Protein AF-A0A2N1QZK6-F1 (afdb_monomer_lite)

Sequence (269 aa):
MKEQYIMARRPWHTICIEQPARSYVSCAGAVFYKILRKRSTMNRSIWDTTLMRRLSALDTIYLRVDRAQAEFRGKAEQNGNSISCPPRCGTCCVHFVPDATPVEAEKLAYFLLTEKPEIIDHFFARREESLAIDAACPFWNQDKPGQNCMIYPGRPLICRLFGFCSVVDKHGEPAFALCRQMPNLDGSELRSFTGKKVLEETFGDTPPPMVDFSRAIAALDPCDSGQRFKITEALPPALAKVSLVLSLASASAGPEAIESDSSGFMAAV

pLDDT: mean 78.81, std 24.57, range [22.27, 98.38]

Secondary structure (DSSP, 8-state):
-----------------PPPP-----HHHHHHHHHHHHGGGS-GGGTTSHHHHHHHHHHHHHHHHHHHHHHHHHHHHHTT----PPTT--GGGSS---EE-HHHHHHHHHHHHHH-THHHHHHHHHHTGGGSTTPPPTTB-SSSTT--BTTGGG--HHHHHTTS-BEE-TTS-EEEE--TTSPPBTTB---EEESHHHHHHHHSSPPPBHHHHHHHHHTT-SSSTT--EEHHHHHHHHHHHHHHHHHHHHHHSPPP-------------

Structure (mmCIF, N/CA/C/O backbone):
data_AF-A0A2N1QZK6-F1
#
_entry.id   AF-A0A2N1QZK6-F1
#
loop_
_atom_site.group_PDB
_atom_site.id
_atom_site.type_symbol
_atom_site.label_atom_id
_atom_site.label_alt_id
_atom_site.label_comp_id
_atom_site.label_asym_id
_atom_site.label_entity_id
_atom_site.label_seq_id
_atom_site.pdbx_PDB_ins_code
_atom_site.Cartn_x
_atom_site.Cartn_y
_atom_site.Cartn_z
_atom_site.occupancy
_atom_site.B_iso_or_equiv
_atom_site.auth_seq_id
_atom_site.auth_comp_id
_atom_site.auth_asym_id
_atom_site.auth_atom_id
_atom_site.pdbx_PDB_model_num
ATOM 1 N N . MET A 1 1 ? -64.997 33.595 -22.494 1.00 30.41 1 MET A N 1
ATOM 2 C CA . MET A 1 1 ? -65.137 33.810 -23.950 1.00 30.41 1 MET A CA 1
ATOM 3 C C . MET A 1 1 ? -63.735 33.857 -24.550 1.00 30.41 1 MET A C 1
ATOM 5 O O . MET A 1 1 ? -63.012 34.763 -24.171 1.00 30.41 1 MET A O 1
ATOM 9 N N . LYS A 1 2 ? -63.409 32.886 -25.426 1.00 27.28 2 LYS A N 1
ATOM 10 C CA . LYS A 1 2 ? -62.281 32.801 -26.393 1.00 27.28 2 LYS A CA 1
ATOM 11 C C . LYS A 1 2 ? -60.851 32.833 -25.800 1.00 27.28 2 LYS A C 1
ATOM 13 O O . LYS A 1 2 ? -60.445 33.842 -25.252 1.00 27.28 2 LYS A O 1
ATOM 18 N N . GLU A 1 3 ? -60.105 31.728 -25.687 1.00 28.05 3 G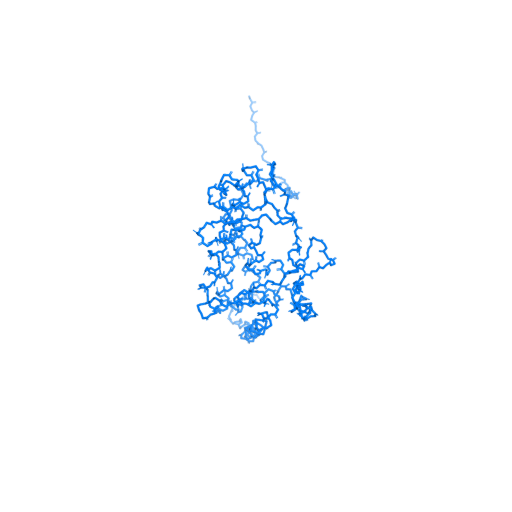LU A N 1
ATOM 19 C CA . GLU A 1 3 ? -59.517 30.862 -26.738 1.00 28.05 3 GLU A CA 1
ATOM 20 C C . GLU A 1 3 ? -58.432 31.595 -27.553 1.00 28.05 3 GLU A C 1
ATOM 22 O O . GLU A 1 3 ? -58.761 32.517 -28.290 1.00 28.05 3 GLU A O 1
ATOM 27 N N . GLN A 1 4 ? -57.155 31.196 -27.425 1.00 28.72 4 GLN A N 1
ATOM 28 C CA . GLN A 1 4 ? -56.374 30.603 -28.527 1.00 28.72 4 GLN A CA 1
ATOM 29 C C . GLN A 1 4 ? -54.886 30.383 -28.194 1.00 28.72 4 GLN A C 1
ATOM 31 O O . GLN A 1 4 ? -54.184 31.226 -27.641 1.00 28.72 4 GLN A O 1
ATOM 36 N N . TYR A 1 5 ? -54.450 29.191 -28.590 1.00 26.23 5 TYR A N 1
ATOM 37 C CA . TYR A 1 5 ? -53.103 28.636 -28.651 1.00 26.23 5 TYR A CA 1
ATOM 38 C C . TYR A 1 5 ? -52.369 29.185 -29.886 1.00 26.23 5 TYR A C 1
ATOM 40 O O . TYR A 1 5 ? -52.936 29.119 -30.974 1.00 26.23 5 TYR A O 1
ATOM 48 N N . ILE A 1 6 ? -51.105 29.613 -29.772 1.00 27.12 6 ILE A N 1
ATOM 49 C CA . ILE A 1 6 ? -50.181 29.705 -30.920 1.00 27.12 6 ILE A CA 1
ATOM 50 C C . ILE A 1 6 ? -48.784 29.250 -30.482 1.00 27.12 6 ILE A C 1
ATOM 52 O O . ILE A 1 6 ? -48.143 29.864 -29.632 1.00 27.12 6 ILE A O 1
ATOM 56 N N . MET A 1 7 ? -48.317 28.157 -31.093 1.00 27.16 7 MET A N 1
ATOM 57 C CA . MET A 1 7 ? -46.928 27.706 -31.066 1.00 27.16 7 MET A CA 1
ATOM 58 C C . MET A 1 7 ? -46.058 28.590 -31.966 1.00 27.16 7 MET A C 1
ATOM 60 O O . MET A 1 7 ? -46.398 28.809 -33.126 1.00 27.16 7 MET A O 1
ATOM 64 N N . ALA A 1 8 ? -44.885 29.003 -31.483 1.00 26.75 8 ALA A N 1
ATOM 65 C CA . ALA A 1 8 ? -43.832 29.557 -32.330 1.00 26.75 8 ALA A CA 1
ATOM 66 C C . ALA A 1 8 ? -42.445 29.102 -31.850 1.00 26.75 8 ALA A C 1
ATOM 68 O O . ALA A 1 8 ? -42.005 29.411 -30.746 1.00 26.75 8 ALA A O 1
ATOM 69 N N . ARG A 1 9 ? -41.769 28.349 -32.724 1.00 28.80 9 ARG A N 1
ATOM 70 C CA . ARG A 1 9 ? -40.368 27.915 -32.635 1.00 28.80 9 ARG A CA 1
ATOM 71 C C . ARG A 1 9 ? -39.424 29.119 -32.598 1.00 28.80 9 ARG A C 1
ATOM 73 O O . ARG A 1 9 ? -39.563 29.986 -33.457 1.00 28.80 9 ARG A O 1
ATOM 80 N N . ARG A 1 10 ? -38.407 29.113 -31.726 1.00 27.75 10 ARG A N 1
ATOM 81 C CA . ARG A 1 10 ? -37.189 29.943 -31.838 1.00 27.75 10 ARG A CA 1
ATOM 82 C C . ARG A 1 10 ? -35.962 29.244 -31.212 1.00 27.75 10 ARG A C 1
ATOM 84 O O . ARG A 1 10 ? -36.145 28.263 -30.497 1.00 27.75 10 ARG A O 1
ATOM 91 N N . PRO A 1 11 ? -34.738 29.648 -31.605 1.00 27.55 11 PRO A N 1
ATOM 92 C CA . PRO A 1 11 ? -33.661 28.735 -31.970 1.00 27.55 11 PRO A CA 1
ATOM 93 C C . PRO A 1 11 ? -32.550 28.603 -30.919 1.00 27.55 11 PRO A C 1
ATOM 95 O O . PRO A 1 11 ? -32.484 29.337 -29.939 1.00 27.55 11 PRO A O 1
ATOM 98 N N . TRP A 1 12 ? -31.677 27.637 -31.195 1.00 27.28 12 TRP A N 1
ATOM 99 C CA . TRP A 1 12 ? -30.464 27.254 -30.486 1.00 27.28 12 TRP A CA 1
ATOM 100 C C . TRP A 1 12 ? -29.575 28.443 -30.099 1.00 27.28 12 TRP A C 1
ATOM 102 O O . TRP A 1 12 ? -28.897 29.018 -30.946 1.00 27.28 12 TRP A O 1
ATOM 112 N N . HIS A 1 13 ? -29.517 28.737 -28.801 1.00 24.58 13 HIS A N 1
ATOM 113 C CA . HIS A 1 13 ? -28.415 29.466 -28.184 1.00 24.58 13 HIS A CA 1
ATOM 114 C C . HIS A 1 13 ? -27.966 28.735 -26.915 1.00 24.58 13 HIS A C 1
ATOM 116 O O . HIS A 1 13 ? -28.731 28.551 -25.973 1.00 24.58 13 HIS A O 1
ATOM 122 N N . THR A 1 14 ? -26.718 28.276 -26.979 1.00 35.16 14 THR A N 1
ATOM 123 C CA . THR A 1 14 ? -25.724 28.113 -25.912 1.00 35.16 14 THR A CA 1
ATOM 124 C C . THR A 1 14 ? -26.270 28.091 -24.480 1.00 35.16 14 THR A C 1
ATOM 126 O O . THR A 1 14 ? -26.366 29.125 -23.826 1.00 35.16 14 THR A O 1
ATOM 129 N N . ILE A 1 15 ? -26.558 26.894 -23.963 1.00 26.70 15 ILE A N 1
ATOM 130 C CA . ILE A 1 15 ? -26.760 26.691 -22.526 1.00 26.70 15 ILE A CA 1
ATOM 131 C C . ILE A 1 15 ? -25.418 26.290 -21.920 1.00 26.70 15 ILE A C 1
ATOM 133 O O . ILE A 1 15 ? -24.898 25.198 -22.156 1.00 26.70 15 ILE A O 1
ATOM 137 N N . CYS A 1 16 ? -24.864 27.232 -21.160 1.00 22.27 16 CYS A N 1
ATOM 138 C CA . CYS A 1 16 ? -23.857 27.008 -20.139 1.00 22.27 16 CYS A CA 1
ATOM 139 C C . CYS A 1 16 ? -24.246 25.786 -19.299 1.00 22.27 16 CYS A C 1
ATOM 141 O O . CYS A 1 16 ? -25.328 25.749 -18.717 1.00 22.27 16 CYS A O 1
ATOM 143 N N . ILE A 1 17 ? -23.364 24.789 -19.231 1.00 28.80 17 ILE A N 1
ATOM 144 C CA . ILE A 1 17 ? -23.522 23.663 -18.312 1.00 28.80 17 ILE A CA 1
ATOM 145 C C . ILE A 1 17 ? -23.205 24.186 -16.907 1.00 28.80 17 ILE A C 1
ATOM 147 O O . ILE A 1 17 ? -22.055 24.186 -16.468 1.00 28.80 17 ILE A O 1
ATOM 151 N N . GLU A 1 18 ? -24.238 24.674 -16.223 1.00 24.12 18 GLU A N 1
ATOM 152 C CA . GLU A 1 18 ? -24.265 24.742 -14.766 1.00 24.12 18 GLU A CA 1
ATOM 153 C C . GLU A 1 18 ? -24.115 23.324 -14.203 1.00 24.12 18 GLU A C 1
ATOM 155 O O . GLU A 1 18 ? -24.750 22.368 -14.653 1.00 24.12 18 GLU A O 1
ATOM 160 N N . GLN A 1 19 ? -23.224 23.186 -13.224 1.00 31.97 19 GLN A N 1
ATOM 161 C CA . GLN A 1 19 ? -22.998 21.934 -12.517 1.00 31.97 19 GLN A CA 1
ATOM 162 C C . GLN A 1 19 ? -24.234 21.547 -11.696 1.00 31.97 19 GLN A C 1
ATOM 164 O O . GLN A 1 19 ? -24.708 22.373 -10.914 1.00 31.97 19 GLN A O 1
ATOM 169 N N . PRO A 1 20 ? -24.721 20.294 -11.762 1.00 28.28 20 PRO A N 1
ATOM 170 C CA . PRO A 1 20 ? -25.717 19.847 -10.814 1.00 28.28 20 PRO A CA 1
ATOM 171 C C . PRO A 1 20 ? -25.056 19.469 -9.488 1.00 28.28 20 PRO A C 1
ATOM 173 O O . PRO A 1 20 ? -24.101 18.690 -9.404 1.00 28.28 20 PRO A O 1
ATOM 176 N N . ALA A 1 21 ? -25.630 20.050 -8.445 1.00 24.62 21 ALA A N 1
ATOM 177 C CA . ALA A 1 21 ? -25.360 19.798 -7.051 1.00 24.62 21 ALA A CA 1
ATOM 178 C C . ALA A 1 21 ? -25.524 18.318 -6.660 1.00 24.62 21 ALA A C 1
ATOM 180 O O . ALA A 1 21 ? -26.447 17.622 -7.080 1.00 24.62 21 ALA A O 1
ATOM 181 N N . ARG A 1 22 ? -24.613 17.890 -5.780 1.00 36.44 22 ARG A N 1
ATOM 182 C CA . ARG A 1 22 ? -24.801 16.982 -4.636 1.00 36.44 22 ARG A CA 1
ATOM 183 C C . ARG A 1 22 ? -26.044 16.076 -4.706 1.00 36.44 22 ARG A C 1
ATOM 185 O O . ARG A 1 22 ? -27.053 16.332 -4.060 1.00 36.44 22 ARG A O 1
ATOM 192 N N . SER A 1 23 ? -25.917 14.946 -5.393 1.00 23.83 23 SER A N 1
ATOM 193 C CA . SER A 1 23 ? -26.731 13.759 -5.119 1.00 23.83 23 SER A CA 1
ATOM 194 C C . SER A 1 23 ? -25.823 12.534 -5.041 1.00 23.83 23 SER A C 1
ATOM 196 O O . SER A 1 23 ? -24.880 12.374 -5.815 1.00 23.83 23 SER A O 1
ATOM 198 N N . TYR A 1 24 ? -26.051 11.735 -4.003 1.00 33.34 24 TYR A N 1
ATOM 199 C CA . TYR A 1 24 ? -25.310 10.531 -3.647 1.00 33.34 24 TYR A CA 1
ATOM 200 C C . TYR A 1 24 ? -25.247 9.557 -4.834 1.00 33.34 24 TYR A C 1
ATOM 202 O O . TYR A 1 24 ? -26.195 8.824 -5.108 1.00 33.34 24 TYR A O 1
ATOM 210 N N . VAL A 1 25 ? -24.110 9.516 -5.532 1.00 33.31 25 VAL A N 1
ATOM 211 C CA . VAL A 1 25 ? -23.824 8.443 -6.486 1.00 33.31 25 VAL A CA 1
ATOM 212 C C . VAL A 1 25 ? -23.435 7.216 -5.670 1.00 33.31 25 VAL A C 1
ATOM 214 O O . VAL A 1 25 ? -22.399 7.208 -5.008 1.00 33.31 25 VAL A O 1
ATOM 217 N N . SER A 1 26 ? -24.290 6.193 -5.703 1.00 32.94 26 SER A N 1
ATOM 218 C CA . SER A 1 26 ? -24.043 4.867 -5.129 1.00 32.94 26 SER A CA 1
ATOM 219 C C . SER A 1 26 ? -22.591 4.421 -5.358 1.00 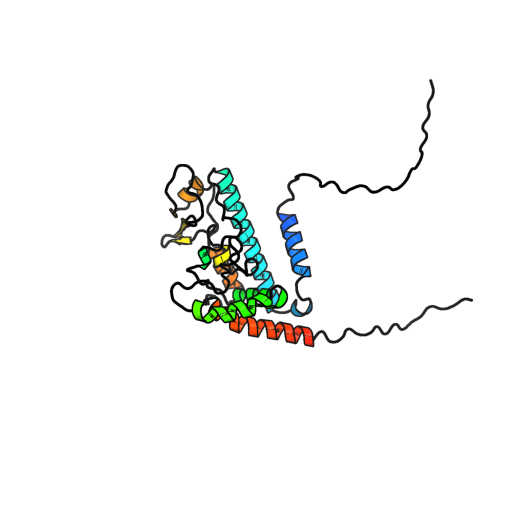32.94 26 SER A C 1
ATOM 221 O O . SER A 1 26 ? -22.115 4.387 -6.498 1.00 32.94 26 SER A O 1
ATOM 223 N N . CYS A 1 27 ? -21.894 4.062 -4.272 1.00 36.25 27 CYS A N 1
ATOM 224 C CA . CYS A 1 27 ? -20.487 3.638 -4.253 1.00 36.25 27 CYS A CA 1
ATOM 225 C C . CYS A 1 27 ? -20.139 2.564 -5.302 1.00 36.25 27 CYS A C 1
ATOM 227 O O . CYS A 1 27 ? -18.985 2.463 -5.715 1.00 36.25 27 CYS A O 1
ATOM 229 N N . ALA A 1 28 ? -21.112 1.780 -5.774 1.00 34.22 28 ALA A N 1
ATOM 230 C CA . ALA A 1 28 ? -20.902 0.782 -6.819 1.00 34.22 28 ALA A CA 1
ATOM 231 C C . ALA A 1 28 ? -20.603 1.402 -8.202 1.00 34.22 28 ALA A C 1
ATOM 233 O O . ALA A 1 28 ? -19.723 0.915 -8.915 1.00 34.22 28 ALA A O 1
ATOM 234 N N . GLY A 1 29 ? -21.270 2.504 -8.567 1.00 26.58 29 GLY A N 1
ATOM 235 C CA . GLY A 1 29 ? -21.140 3.140 -9.886 1.00 26.58 29 GLY A CA 1
ATOM 236 C C . GLY A 1 29 ? -19.800 3.852 -10.089 1.00 26.58 29 GLY A C 1
ATOM 237 O O . GLY A 1 29 ? -19.183 3.736 -11.147 1.00 26.58 29 GLY A O 1
ATOM 238 N N . ALA A 1 30 ? -19.287 4.515 -9.048 1.00 36.72 30 ALA A N 1
ATOM 239 C CA . ALA A 1 30 ? -17.987 5.192 -9.090 1.00 36.72 30 ALA A CA 1
ATOM 240 C C . ALA A 1 30 ? -16.802 4.207 -9.169 1.00 36.72 30 ALA A C 1
ATOM 242 O O . ALA A 1 30 ? -15.784 4.500 -9.802 1.00 36.72 30 ALA A O 1
ATOM 243 N N . VAL A 1 31 ? -16.939 3.022 -8.559 1.00 39.72 31 VAL A N 1
ATOM 244 C CA . VAL A 1 31 ? -15.941 1.941 -8.620 1.00 39.72 31 VAL A CA 1
ATOM 245 C C . VAL A 1 31 ? -15.925 1.305 -10.009 1.00 39.72 31 VAL A C 1
ATOM 247 O O . VAL A 1 31 ? -14.852 1.154 -10.590 1.00 39.72 31 VAL A O 1
ATOM 250 N N . PHE A 1 32 ? -17.095 1.020 -10.587 1.00 28.72 32 PHE A N 1
ATOM 251 C CA . PHE A 1 32 ? -17.199 0.470 -11.941 1.00 28.72 32 PHE A CA 1
ATOM 252 C C . PHE A 1 32 ? -16.650 1.445 -12.997 1.00 28.72 32 PHE A C 1
ATOM 254 O O . PHE A 1 32 ? -15.873 1.048 -13.864 1.00 28.72 32 PHE A O 1
ATOM 261 N N . TYR A 1 33 ? -16.944 2.744 -12.865 1.00 29.92 33 TYR A N 1
ATOM 262 C CA . TYR A 1 33 ? -16.430 3.786 -13.762 1.00 29.92 33 TYR A CA 1
ATOM 263 C C . TYR A 1 33 ? -14.903 3.976 -13.648 1.00 29.92 33 TYR A C 1
ATOM 265 O O . TYR A 1 33 ? -14.224 4.156 -14.658 1.00 29.92 33 TYR A O 1
ATOM 273 N N . LYS A 1 34 ? -14.319 3.862 -12.442 1.00 35.47 34 LYS A N 1
ATOM 274 C CA . LYS A 1 34 ? -12.852 3.859 -12.249 1.00 35.47 34 LYS A CA 1
ATOM 275 C C . LYS A 1 34 ? -12.178 2.610 -12.822 1.00 35.47 34 LYS A C 1
ATOM 277 O O . LYS A 1 34 ? -11.103 2.736 -13.404 1.00 35.47 34 LYS A O 1
ATOM 282 N N . ILE A 1 35 ? -12.792 1.432 -12.683 1.00 44.66 35 ILE A N 1
ATOM 283 C CA . ILE A 1 35 ? -12.292 0.175 -13.269 1.00 44.66 35 ILE A CA 1
ATOM 284 C C . ILE A 1 35 ? -12.317 0.262 -14.801 1.00 44.66 35 ILE A C 1
ATOM 286 O O . ILE A 1 35 ? -11.316 -0.043 -15.444 1.00 44.66 35 ILE A O 1
ATOM 290 N N . LEU A 1 36 ? -13.415 0.745 -15.393 1.00 33.19 36 LEU A N 1
ATOM 291 C CA . LEU A 1 36 ? -13.543 0.922 -16.844 1.00 33.19 36 LEU A CA 1
ATOM 292 C C . LEU A 1 36 ? -12.589 1.989 -17.405 1.00 33.19 36 LEU A C 1
ATOM 294 O O . LEU A 1 36 ? -12.049 1.807 -18.492 1.00 33.19 36 LEU A O 1
ATOM 298 N N . ARG A 1 37 ? -12.310 3.066 -16.660 1.00 31.45 37 ARG A N 1
ATOM 299 C CA . ARG A 1 37 ? -11.345 4.094 -17.083 1.00 31.45 37 ARG A CA 1
ATOM 300 C C . ARG A 1 37 ? -9.885 3.650 -16.915 1.00 31.45 37 ARG A C 1
ATOM 302 O O . ARG A 1 37 ? -9.072 3.955 -17.775 1.00 31.45 37 ARG A O 1
ATOM 309 N N . LYS A 1 38 ? -9.544 2.861 -15.884 1.00 41.53 38 LYS A N 1
ATOM 310 C CA . LYS A 1 38 ? -8.223 2.193 -15.786 1.00 41.53 38 LYS A CA 1
ATOM 311 C C . LYS A 1 38 ? -8.022 1.139 -16.876 1.00 41.53 38 LYS A C 1
ATOM 313 O O . LYS A 1 38 ? -6.906 0.935 -17.337 1.00 41.53 38 LYS A O 1
ATOM 318 N N . ARG A 1 39 ? -9.103 0.498 -17.332 1.00 40.31 39 ARG A N 1
ATOM 319 C CA . ARG A 1 39 ? -9.068 -0.372 -18.511 1.00 40.31 39 ARG A CA 1
ATOM 320 C C . ARG A 1 39 ? -8.696 0.384 -19.797 1.00 40.31 39 ARG A C 1
ATOM 322 O O . ARG A 1 39 ? -8.179 -0.248 -20.704 1.00 40.31 39 ARG A O 1
ATOM 329 N N . SER A 1 40 ? -8.887 1.705 -19.894 1.00 36.19 40 SER A N 1
ATOM 330 C CA . SER A 1 40 ? -8.493 2.461 -21.096 1.00 36.19 40 SER A CA 1
ATOM 331 C C . SER A 1 40 ? -7.012 2.864 -21.131 1.00 36.19 40 SER A C 1
ATOM 333 O O . SER A 1 40 ? -6.529 3.242 -22.191 1.00 36.19 40 SER A O 1
ATOM 335 N N . THR A 1 41 ? -6.286 2.799 -20.008 1.00 48.44 41 THR A N 1
ATOM 336 C CA . THR A 1 41 ? -4.843 3.123 -19.921 1.00 48.44 41 THR A CA 1
ATOM 337 C C . THR A 1 41 ? -3.951 1.882 -19.968 1.00 48.44 41 THR A C 1
ATOM 339 O O . THR A 1 41 ? -2.739 1.966 -19.795 1.00 48.44 41 THR A O 1
ATOM 342 N N . MET A 1 42 ? -4.545 0.708 -20.160 1.00 57.41 42 MET A N 1
ATOM 343 C CA . MET A 1 42 ? -3.860 -0.571 -20.059 1.00 57.41 42 MET A CA 1
ATOM 344 C C . MET A 1 42 ? -3.509 -1.071 -21.452 1.00 57.41 42 MET A C 1
ATOM 346 O O . MET A 1 42 ? -4.400 -1.238 -22.288 1.00 57.41 42 MET A O 1
ATOM 350 N N . ASN A 1 43 ? -2.217 -1.287 -21.706 1.00 64.44 43 ASN A N 1
ATOM 351 C CA . ASN A 1 43 ? -1.723 -1.637 -23.033 1.00 64.44 43 ASN A CA 1
ATOM 352 C C . ASN A 1 43 ? -2.445 -2.890 -23.553 1.00 64.44 43 ASN A C 1
ATOM 354 O O . ASN A 1 43 ? -2.295 -3.966 -22.973 1.00 64.44 43 ASN A O 1
ATOM 358 N N . ARG A 1 44 ? -3.249 -2.732 -24.620 1.00 71.88 44 ARG A N 1
ATOM 359 C CA . ARG A 1 44 ? -4.080 -3.792 -25.221 1.00 71.88 44 ARG A CA 1
ATOM 360 C C . ARG A 1 44 ? -3.290 -5.059 -25.556 1.00 71.88 44 ARG A C 1
ATOM 362 O O . ARG A 1 44 ? -3.850 -6.146 -25.477 1.00 71.88 44 ARG A O 1
ATOM 369 N N . SER A 1 45 ? -1.990 -4.933 -25.805 1.00 77.88 45 SER A N 1
ATOM 370 C CA . SER A 1 45 ? -1.123 -6.046 -26.187 1.00 77.88 45 SER A CA 1
ATOM 371 C C . SER A 1 45 ? -0.825 -7.060 -25.073 1.00 77.88 45 SER A C 1
ATOM 373 O O . SER A 1 45 ? -0.468 -8.191 -25.383 1.00 77.88 45 SER A O 1
ATOM 375 N N . ILE A 1 46 ? -0.986 -6.719 -23.785 1.00 85.25 46 ILE A N 1
ATOM 376 C CA . ILE A 1 46 ? -0.654 -7.641 -22.675 1.00 85.25 46 ILE A CA 1
ATOM 377 C C . ILE A 1 46 ? -1.867 -8.259 -21.970 1.00 85.25 46 ILE A C 1
ATOM 379 O O . ILE A 1 46 ? -1.693 -8.965 -20.974 1.00 85.25 46 ILE A O 1
ATOM 383 N N . TRP A 1 47 ? -3.092 -8.018 -22.442 1.00 82.06 47 TRP A N 1
ATOM 384 C CA . TRP A 1 47 ? -4.315 -8.361 -21.699 1.00 82.06 47 TRP A CA 1
ATOM 385 C C . TRP A 1 47 ? -4.489 -9.844 -21.406 1.00 82.06 47 TRP A C 1
ATOM 387 O O . TRP A 1 47 ? -4.896 -10.203 -20.300 1.00 82.06 47 TRP A O 1
ATOM 397 N N . ASP A 1 48 ? -4.111 -10.694 -22.353 1.00 84.25 48 ASP A N 1
ATOM 398 C CA . ASP A 1 48 ? -4.285 -12.140 -22.228 1.00 84.25 48 ASP A CA 1
ATOM 399 C C . ASP A 1 48 ? -3.122 -12.834 -21.504 1.00 84.25 48 ASP A C 1
ATOM 401 O O . ASP A 1 48 ? -3.132 -14.055 -21.325 1.00 84.25 48 ASP A O 1
ATOM 405 N N . THR A 1 49 ? -2.142 -12.066 -21.020 1.00 90.25 49 THR A N 1
ATOM 406 C CA . THR A 1 49 ? -0.979 -12.600 -20.304 1.00 90.25 49 THR A CA 1
ATOM 407 C C . THR A 1 49 ? -1.300 -12.954 -18.850 1.00 90.25 49 THR A C 1
ATOM 409 O O . THR A 1 49 ? -2.103 -12.308 -18.170 1.00 90.25 49 THR A O 1
ATOM 412 N N . THR A 1 50 ? -0.585 -13.945 -18.311 1.00 91.12 50 THR A N 1
ATOM 413 C CA . THR A 1 50 ? -0.638 -14.284 -16.878 1.00 91.12 50 THR A CA 1
ATOM 414 C C . THR A 1 50 ? -0.220 -13.106 -15.994 1.00 91.12 50 THR A C 1
ATOM 416 O O . THR A 1 50 ? -0.759 -12.936 -14.900 1.00 91.12 50 THR A O 1
ATOM 419 N N . LEU A 1 51 ? 0.699 -12.254 -16.469 1.00 92.00 51 LEU A N 1
ATOM 420 C CA . LEU A 1 51 ? 1.065 -11.011 -15.791 1.00 92.00 51 LEU A CA 1
ATOM 421 C C . LEU A 1 51 ? -0.173 -10.130 -15.599 1.00 92.00 51 LEU A C 1
ATOM 423 O O . LEU A 1 51 ? -0.523 -9.813 -14.465 1.00 92.00 51 LEU A O 1
ATOM 427 N N . MET A 1 52 ? -0.882 -9.797 -16.679 1.00 92.12 52 MET A N 1
ATOM 428 C CA . MET A 1 52 ? -2.024 -8.887 -16.599 1.00 92.12 52 MET A CA 1
ATOM 429 C C . MET A 1 52 ? -3.185 -9.463 -15.777 1.00 92.12 52 MET A C 1
ATOM 431 O O . MET A 1 52 ? -3.847 -8.717 -15.050 1.00 92.12 52 MET A O 1
ATOM 435 N N . ARG A 1 53 ? -3.400 -10.785 -15.789 1.00 92.62 53 ARG A N 1
ATOM 436 C CA . ARG A 1 53 ? -4.370 -11.431 -14.883 1.00 92.62 53 ARG A CA 1
ATOM 437 C C . ARG A 1 53 ? -4.015 -11.199 -13.412 1.00 92.62 53 ARG A C 1
ATOM 439 O O . ARG A 1 53 ? -4.873 -10.749 -12.653 1.00 92.62 53 ARG A O 1
ATOM 446 N N . ARG A 1 54 ? -2.752 -11.425 -13.024 1.00 94.12 54 ARG A N 1
ATOM 447 C CA . ARG A 1 54 ? -2.266 -11.188 -11.650 1.00 94.12 54 ARG A CA 1
ATOM 448 C C . ARG A 1 54 ? -2.357 -9.708 -11.263 1.00 94.12 54 ARG A C 1
ATOM 450 O O . ARG A 1 54 ? -2.880 -9.391 -10.198 1.00 94.12 54 ARG A O 1
ATOM 457 N N . LEU A 1 55 ? -1.949 -8.792 -12.148 1.00 94.75 55 LEU A N 1
ATOM 458 C CA . LEU A 1 55 ? -2.032 -7.345 -11.896 1.00 94.75 55 LEU A CA 1
ATOM 459 C C . LEU A 1 55 ? -3.483 -6.850 -11.750 1.00 94.75 55 LEU A C 1
ATOM 461 O O . LEU A 1 55 ? -3.749 -5.981 -10.918 1.00 94.75 55 LEU A O 1
ATOM 465 N N . SER A 1 56 ? -4.418 -7.402 -12.529 1.00 93.50 56 SER A N 1
ATOM 466 C CA . SER A 1 56 ? -5.853 -7.081 -12.437 1.00 93.50 56 SER A CA 1
ATOM 467 C C . SER A 1 56 ? -6.478 -7.614 -11.146 1.00 93.50 56 SER A C 1
ATOM 469 O O . SER A 1 56 ? -7.289 -6.939 -10.505 1.00 93.50 56 SER A O 1
ATOM 471 N N . ALA A 1 57 ? -6.089 -8.823 -10.737 1.00 95.44 57 ALA A N 1
ATOM 472 C CA . ALA A 1 57 ? -6.519 -9.402 -9.472 1.00 95.44 57 ALA A CA 1
ATOM 473 C C . ALA A 1 57 ? -5.982 -8.590 -8.280 1.00 95.44 57 ALA A C 1
ATOM 475 O O . ALA A 1 57 ? -6.739 -8.271 -7.362 1.00 95.44 57 ALA A O 1
ATOM 476 N N . LEU A 1 58 ? -4.721 -8.148 -8.339 1.00 96.25 58 LEU A N 1
ATOM 477 C CA . LEU A 1 58 ? -4.136 -7.258 -7.336 1.00 96.25 58 LEU A CA 1
ATOM 478 C C . LEU A 1 58 ? -4.864 -5.906 -7.258 1.00 96.25 58 LEU A C 1
ATOM 480 O O . LEU A 1 58 ? -5.171 -5.445 -6.160 1.00 96.25 58 LEU A O 1
ATOM 484 N N . ASP A 1 59 ? -5.213 -5.292 -8.396 1.00 95.56 59 ASP A N 1
ATOM 485 C CA . ASP A 1 59 ? -6.031 -4.068 -8.408 1.00 95.56 59 ASP A CA 1
ATOM 486 C C . ASP A 1 59 ? -7.382 -4.277 -7.709 1.00 95.56 59 ASP A C 1
ATOM 488 O O . ASP A 1 59 ? -7.851 -3.397 -6.988 1.00 95.56 59 ASP A O 1
ATOM 492 N N . THR A 1 60 ? -7.997 -5.449 -7.877 1.00 96.38 60 THR A N 1
ATOM 493 C CA . THR A 1 60 ? -9.260 -5.792 -7.207 1.00 96.38 60 THR A CA 1
ATOM 494 C C . THR A 1 60 ? -9.083 -5.869 -5.689 1.00 96.38 60 THR A C 1
ATOM 496 O O . THR A 1 60 ? -9.923 -5.361 -4.943 1.00 96.38 60 THR A O 1
ATOM 499 N N . ILE A 1 61 ? -7.967 -6.433 -5.215 1.00 97.00 61 ILE A N 1
ATOM 500 C CA . ILE A 1 61 ? -7.623 -6.448 -3.786 1.00 97.00 61 ILE A CA 1
ATOM 501 C C . ILE A 1 61 ? -7.404 -5.022 -3.274 1.00 97.00 61 ILE A C 1
ATOM 503 O O . ILE A 1 61 ? -7.945 -4.667 -2.229 1.00 97.00 61 ILE A O 1
ATOM 507 N N . TYR A 1 62 ? -6.676 -4.178 -4.009 1.00 96.56 62 TYR A N 1
ATOM 508 C CA . TYR A 1 62 ? -6.465 -2.779 -3.626 1.00 96.56 62 TYR A CA 1
ATOM 509 C C . TYR A 1 62 ? -7.770 -1.982 -3.560 1.00 96.56 62 TYR A C 1
ATOM 511 O O . TYR A 1 62 ? -7.969 -1.225 -2.615 1.00 96.56 62 TYR A O 1
ATOM 519 N N . LEU A 1 63 ? -8.705 -2.208 -4.483 1.00 95.75 63 LEU A N 1
ATOM 520 C CA . LEU A 1 63 ? -10.037 -1.604 -4.400 1.00 95.75 63 LEU A CA 1
ATOM 521 C C . LEU A 1 63 ? -10.816 -2.085 -3.167 1.00 95.75 63 LEU A C 1
ATOM 523 O O . LEU A 1 63 ? -11.564 -1.307 -2.573 1.00 95.75 63 LEU A O 1
ATOM 527 N N . ARG A 1 64 ? -10.636 -3.349 -2.758 1.00 96.62 64 ARG A N 1
ATOM 528 C CA . ARG A 1 64 ? -11.213 -3.875 -1.512 1.00 96.62 64 ARG A CA 1
ATOM 529 C C . ARG A 1 64 ? -10.607 -3.197 -0.283 1.00 96.62 64 ARG A C 1
ATOM 531 O O . ARG A 1 64 ? -11.352 -2.886 0.640 1.00 96.62 64 ARG A O 1
ATOM 538 N N . VAL A 1 65 ? -9.295 -2.941 -0.283 1.00 96.62 65 VAL A N 1
ATOM 539 C CA . VAL A 1 65 ? -8.612 -2.174 0.776 1.00 96.62 65 VAL A CA 1
ATOM 540 C C . VAL A 1 65 ? -9.198 -0.770 0.873 1.00 96.62 65 VAL A C 1
ATOM 542 O O . VAL A 1 65 ? -9.650 -0.376 1.945 1.00 96.62 65 VAL A O 1
ATOM 545 N N . ASP A 1 66 ? -9.249 -0.045 -0.246 1.00 94.19 66 ASP A N 1
ATOM 546 C CA . ASP A 1 66 ? -9.748 1.333 -0.284 1.00 94.19 66 ASP A CA 1
ATOM 547 C C . ASP A 1 66 ? -11.192 1.420 0.236 1.00 94.19 66 ASP A C 1
ATOM 549 O O . ASP A 1 66 ? -11.529 2.334 0.993 1.00 94.19 66 ASP A O 1
ATOM 553 N N . ARG A 1 67 ? -12.039 0.445 -0.134 1.00 96.12 67 ARG A N 1
ATOM 554 C CA . ARG A 1 67 ? -13.420 0.340 0.352 1.00 96.12 67 ARG A CA 1
ATOM 555 C C . ARG A 1 67 ? -13.477 0.083 1.856 1.00 96.12 67 ARG A C 1
ATOM 557 O O . ARG A 1 67 ? -14.129 0.846 2.557 1.00 96.12 67 ARG A O 1
ATOM 564 N N . ALA A 1 68 ? -12.778 -0.939 2.344 1.00 96.44 68 ALA A N 1
ATOM 565 C CA . ALA A 1 68 ? -12.808 -1.309 3.758 1.00 96.44 68 ALA A CA 1
ATOM 566 C C . ALA A 1 68 ? -12.286 -0.175 4.657 1.00 96.44 68 ALA A C 1
ATOM 568 O O . ALA A 1 68 ? -12.846 0.105 5.713 1.00 96.44 68 ALA A O 1
ATOM 569 N N . GLN A 1 69 ? -11.248 0.539 4.213 1.00 95.19 69 GLN A N 1
ATOM 570 C CA . GLN A 1 69 ? -10.760 1.718 4.924 1.00 95.19 69 GLN A CA 1
ATOM 571 C C . GLN A 1 69 ? -11.757 2.879 4.889 1.00 95.19 69 GLN A C 1
ATOM 573 O O . GLN A 1 69 ? -11.880 3.599 5.874 1.00 95.19 69 GLN A O 1
ATOM 578 N N . ALA A 1 70 ? -12.448 3.103 3.768 1.00 94.81 70 ALA A N 1
ATOM 579 C CA . ALA A 1 70 ? -13.467 4.146 3.681 1.00 94.81 70 ALA A CA 1
ATOM 580 C C . ALA A 1 70 ? -14.659 3.860 4.603 1.00 94.81 70 ALA A C 1
ATOM 582 O O . ALA A 1 70 ? -15.125 4.773 5.279 1.00 94.81 70 ALA A O 1
ATOM 583 N N . GLU A 1 71 ? -15.104 2.605 4.665 1.00 96.00 71 GLU A N 1
ATOM 584 C CA . GLU A 1 71 ? -16.159 2.155 5.577 1.00 96.00 71 GLU A CA 1
ATOM 585 C C . GLU A 1 71 ? -15.747 2.356 7.039 1.00 96.00 71 GLU A C 1
ATOM 587 O O . GLU A 1 71 ? -16.479 2.998 7.791 1.00 96.00 71 GLU A O 1
ATOM 592 N N . PHE A 1 72 ? -14.546 1.910 7.420 1.00 96.06 72 PHE A N 1
ATOM 593 C CA . PHE A 1 72 ? -14.021 2.100 8.774 1.00 96.06 72 PHE A CA 1
ATOM 594 C C . PHE A 1 72 ? -13.919 3.583 9.160 1.00 96.06 72 PHE A C 1
ATOM 596 O O . PHE A 1 72 ? -14.412 3.978 10.212 1.00 96.06 72 PHE A O 1
ATOM 603 N N . ARG A 1 73 ? -13.346 4.432 8.293 1.00 94.94 73 ARG A N 1
ATOM 604 C CA . ARG A 1 73 ? -13.264 5.881 8.551 1.00 94.94 73 ARG A CA 1
ATOM 605 C C . ARG A 1 73 ? -14.642 6.524 8.693 1.00 94.94 73 ARG A C 1
ATOM 607 O O . ARG A 1 73 ? -14.812 7.379 9.552 1.00 94.94 73 ARG A O 1
ATOM 614 N N . GLY A 1 74 ? -15.608 6.118 7.867 1.00 95.88 74 GLY A N 1
ATOM 615 C CA . GLY A 1 74 ? -16.975 6.632 7.939 1.00 95.88 74 GLY A CA 1
ATOM 616 C C . GLY A 1 74 ? -17.663 6.274 9.256 1.00 95.88 74 GLY A C 1
ATOM 617 O O . GLY A 1 74 ? -18.328 7.123 9.841 1.00 95.88 74 GLY A O 1
ATOM 618 N N . LYS A 1 75 ? -17.463 5.051 9.760 1.00 95.81 75 LYS A N 1
ATOM 619 C CA . LYS A 1 75 ? -17.979 4.637 11.074 1.00 95.81 75 LYS A CA 1
ATOM 620 C C . LYS A 1 75 ? -17.279 5.364 12.223 1.00 95.81 75 LYS A C 1
ATOM 622 O O . LYS A 1 75 ? -17.952 5.845 13.128 1.00 95.81 75 LYS A O 1
ATOM 627 N N . ALA A 1 76 ? -15.963 5.534 12.131 1.00 94.31 76 ALA A N 1
ATOM 628 C CA . ALA A 1 76 ? -15.185 6.285 13.110 1.00 94.31 76 ALA A CA 1
ATOM 629 C C . ALA A 1 76 ? -15.649 7.748 13.206 1.00 94.31 76 ALA A C 1
ATOM 631 O O . ALA A 1 76 ? -15.866 8.258 14.302 1.00 94.31 76 ALA A O 1
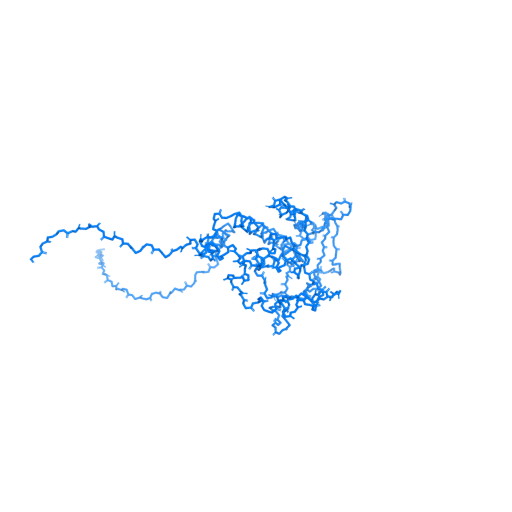ATOM 632 N N . GLU A 1 77 ? -15.894 8.397 12.064 1.00 94.12 77 GLU A N 1
ATOM 633 C CA . GLU A 1 77 ? -16.465 9.746 11.996 1.00 94.12 77 GLU A CA 1
ATOM 634 C C . GLU A 1 77 ? -17.880 9.811 12.594 1.00 94.12 77 GLU A C 1
ATOM 636 O O . GLU A 1 77 ? -18.168 10.708 13.384 1.00 94.12 77 GLU A O 1
ATOM 641 N N . GLN A 1 78 ? -18.746 8.839 12.287 1.00 94.00 78 GLN A N 1
ATOM 642 C CA . GLN A 1 78 ? -20.091 8.743 12.874 1.00 94.00 78 GLN A CA 1
ATOM 643 C C . GLN A 1 78 ? -20.063 8.546 14.395 1.00 94.00 78 GLN A C 1
ATOM 645 O O . GLN A 1 78 ? -20.971 9.008 15.081 1.00 94.00 78 GLN A O 1
ATOM 650 N N . ASN A 1 79 ? -19.021 7.898 14.916 1.00 92.19 79 ASN A N 1
ATOM 651 C CA . ASN A 1 79 ? -18.815 7.681 16.345 1.00 92.19 79 ASN A CA 1
ATOM 652 C C . ASN A 1 79 ? -18.084 8.848 17.043 1.00 92.19 79 ASN A C 1
ATOM 654 O O . ASN A 1 79 ? -17.645 8.705 18.180 1.00 92.19 79 ASN A O 1
ATOM 658 N N . GLY A 1 80 ? -17.904 9.988 16.365 1.00 90.62 80 GLY A N 1
ATOM 659 C CA . GLY A 1 80 ? -17.238 11.175 16.914 1.00 90.62 80 GLY A CA 1
ATOM 660 C C . GLY A 1 80 ? -15.707 11.123 16.904 1.00 90.62 80 GLY A C 1
ATOM 661 O O . GLY A 1 80 ? -15.066 12.081 17.311 1.00 90.62 80 GLY A O 1
ATOM 662 N N . ASN A 1 81 ? -15.103 10.051 16.388 1.00 90.75 81 ASN A N 1
ATOM 663 C CA . ASN A 1 81 ? -13.657 9.831 16.372 1.00 90.75 81 ASN A CA 1
ATOM 664 C C . ASN A 1 81 ? -13.116 9.840 14.939 1.00 90.75 81 ASN A C 1
ATOM 666 O O . ASN A 1 81 ? -12.658 8.826 14.409 1.00 90.75 81 ASN A O 1
ATOM 670 N N . SER A 1 82 ? -13.188 11.001 14.282 1.00 90.00 82 SER A N 1
ATOM 671 C CA . SER A 1 82 ? -12.749 11.141 12.891 1.00 90.00 82 SER A CA 1
ATOM 672 C C . SER A 1 82 ? -11.244 10.906 12.740 1.00 90.00 82 SER A C 1
ATOM 674 O O . SER A 1 82 ? -10.411 11.589 13.335 1.00 90.00 82 SER A O 1
ATOM 676 N N . ILE A 1 83 ? -10.891 9.948 11.886 1.00 91.12 83 ILE A N 1
ATOM 677 C CA . ILE A 1 83 ? -9.508 9.582 11.582 1.00 91.12 83 ILE A CA 1
ATOM 678 C C . ILE A 1 83 ? -9.203 9.862 10.112 1.00 91.12 83 ILE A C 1
ATOM 680 O O . ILE A 1 83 ? -9.814 9.314 9.192 1.00 91.12 83 ILE A O 1
ATOM 684 N N . SER A 1 84 ? -8.210 10.711 9.860 1.00 88.62 84 SER A N 1
ATOM 685 C CA . SER A 1 84 ? -7.794 11.052 8.502 1.00 88.62 84 SER A CA 1
ATOM 686 C C . SER A 1 84 ? -6.287 11.253 8.411 1.00 88.62 84 SER A C 1
ATOM 688 O O . SER A 1 84 ? -5.623 11.678 9.351 1.00 88.62 84 SER A O 1
ATOM 690 N N . CYS A 1 85 ? -5.722 10.891 7.262 1.00 84.62 85 CYS A N 1
ATOM 691 C CA . CYS A 1 85 ? -4.319 11.141 6.977 1.00 84.62 85 CYS A CA 1
ATOM 692 C C . CYS A 1 85 ? -4.216 12.572 6.443 1.00 84.62 85 CYS A C 1
ATOM 694 O O . CYS A 1 85 ? -5.023 12.924 5.573 1.00 84.62 85 CYS A O 1
ATOM 696 N N . PRO A 1 86 ? -3.230 13.375 6.885 1.00 81.56 86 PRO A N 1
ATOM 697 C CA . PRO A 1 86 ? -2.983 14.669 6.272 1.00 81.56 86 PRO A CA 1
ATOM 698 C C . PRO A 1 86 ? -2.841 14.510 4.756 1.00 81.56 86 PRO A C 1
ATOM 700 O O . PRO A 1 86 ? -2.207 13.545 4.295 1.00 81.56 86 PRO A O 1
ATOM 703 N N . PRO A 1 87 ? -3.444 15.412 3.964 1.00 75.00 87 PRO A N 1
ATOM 704 C CA . PRO A 1 87 ? -3.472 15.266 2.523 1.00 75.00 87 PRO A CA 1
ATOM 705 C C . PRO A 1 87 ? -2.049 15.093 2.003 1.00 75.00 87 PRO A C 1
ATOM 707 O O . PRO A 1 87 ? -1.168 15.911 2.257 1.00 75.00 87 PRO A O 1
ATOM 710 N N . ARG A 1 88 ? -1.846 13.983 1.279 1.00 70.94 88 ARG A N 1
ATOM 711 C CA . ARG A 1 88 ? -0.604 13.668 0.562 1.00 70.94 88 ARG A CA 1
ATOM 712 C C . ARG A 1 88 ? 0.656 13.651 1.455 1.00 70.94 88 ARG A C 1
ATOM 714 O O . ARG A 1 88 ? 1.764 13.937 0.999 1.00 70.94 88 ARG A O 1
ATOM 721 N N . CYS A 1 89 ? 0.480 13.226 2.705 1.00 81.06 89 CYS A N 1
ATOM 722 C CA . CYS A 1 89 ? 1.560 12.909 3.632 1.00 81.06 89 CYS A CA 1
ATOM 723 C C . CYS A 1 89 ? 2.530 11.847 3.064 1.00 81.06 89 CYS A C 1
ATOM 725 O O . CYS A 1 89 ? 2.134 10.930 2.331 1.00 81.06 89 CYS A O 1
ATOM 727 N N . GLY A 1 90 ? 3.805 11.959 3.441 1.00 82.12 90 GLY A N 1
ATOM 728 C CA . GLY A 1 90 ? 4.836 10.940 3.226 1.00 82.12 90 GLY A CA 1
ATOM 729 C C . GLY A 1 90 ? 5.849 10.866 4.367 1.00 82.12 90 GLY A C 1
ATOM 730 O O . GLY A 1 90 ? 6.956 10.389 4.157 1.00 82.12 90 GLY A O 1
ATOM 731 N N . THR A 1 91 ? 5.483 11.315 5.572 1.00 86.94 91 THR A N 1
ATOM 732 C CA . THR A 1 91 ? 6.345 11.243 6.765 1.00 86.94 91 THR A CA 1
ATOM 733 C C . THR A 1 91 ? 6.705 9.805 7.123 1.00 86.94 91 THR A C 1
ATOM 735 O O . THR A 1 91 ? 7.795 9.551 7.620 1.00 86.94 91 THR A O 1
ATOM 738 N N . CYS A 1 92 ? 5.820 8.846 6.824 1.00 86.62 92 CYS A N 1
ATOM 739 C CA . CYS A 1 92 ? 6.142 7.434 6.992 1.00 86.62 92 CYS A CA 1
ATOM 740 C C . CYS A 1 92 ? 7.333 7.005 6.133 1.00 86.62 92 CYS A C 1
ATOM 742 O O . CYS A 1 92 ? 8.001 6.074 6.529 1.00 86.62 92 CYS A O 1
ATOM 744 N N . CYS A 1 93 ? 7.638 7.677 5.019 1.00 90.00 93 CYS A N 1
ATOM 745 C CA . CYS A 1 93 ? 8.729 7.315 4.116 1.00 90.00 93 CYS A CA 1
ATOM 746 C C . CYS A 1 93 ? 10.116 7.818 4.551 1.00 90.00 93 CYS A C 1
ATOM 748 O O . CYS A 1 93 ? 11.082 7.482 3.877 1.00 90.00 93 CYS A O 1
ATOM 750 N N . VAL A 1 94 ? 10.231 8.623 5.614 1.00 90.25 94 VAL A N 1
ATOM 751 C CA . VAL 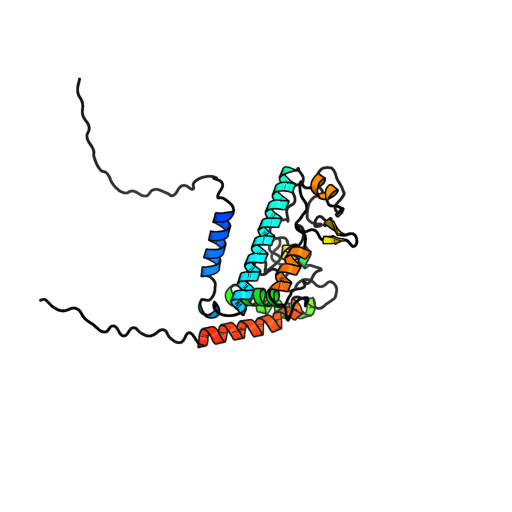A 1 94 ? 11.519 9.214 6.043 1.00 90.25 94 VAL A CA 1
ATOM 752 C C . VAL A 1 94 ? 12.442 8.171 6.680 1.00 90.25 94 VAL A C 1
ATOM 754 O O . VAL A 1 94 ? 13.646 8.223 6.486 1.00 90.25 94 VAL A O 1
ATOM 757 N N . HIS A 1 95 ? 11.857 7.205 7.386 1.00 90.00 95 HIS A N 1
ATOM 758 C CA . HIS A 1 95 ? 12.547 6.197 8.201 1.00 90.00 95 HIS A CA 1
ATOM 759 C C . HIS A 1 95 ? 12.031 4.786 7.875 1.00 90.00 95 HIS A C 1
ATOM 761 O O . HIS A 1 95 ? 11.870 3.925 8.738 1.00 90.00 95 HIS A O 1
ATOM 767 N N . PHE A 1 96 ? 11.609 4.576 6.625 1.00 91.62 96 PHE A N 1
ATOM 768 C CA . PHE A 1 96 ? 10.946 3.343 6.222 1.00 91.62 96 PHE A CA 1
ATOM 769 C C . PHE A 1 96 ? 11.102 3.085 4.732 1.00 91.62 96 PHE A C 1
ATOM 771 O O . PHE A 1 96 ? 10.644 3.860 3.885 1.00 91.62 96 PHE A O 1
ATOM 778 N N . VAL A 1 97 ? 11.640 1.911 4.429 1.00 94.62 97 VAL A N 1
ATOM 779 C CA . VAL A 1 97 ? 11.635 1.325 3.094 1.00 94.62 97 VAL A CA 1
ATOM 780 C C . VAL A 1 97 ? 10.621 0.181 3.111 1.00 94.62 97 VAL A C 1
ATOM 782 O O . VAL A 1 97 ? 10.820 -0.773 3.861 1.00 94.62 97 VAL A O 1
ATOM 785 N N . PRO A 1 98 ? 9.518 0.266 2.345 1.00 94.00 98 PRO A N 1
ATOM 786 C CA . PRO A 1 98 ? 8.471 -0.744 2.393 1.00 94.00 98 PRO A CA 1
ATOM 787 C C . PRO A 1 98 ? 8.914 -2.061 1.763 1.00 94.00 98 PRO A C 1
ATOM 789 O O . PRO A 1 98 ? 9.587 -2.070 0.730 1.00 94.00 98 PRO A O 1
ATOM 792 N N . ASP A 1 99 ? 8.421 -3.157 2.330 1.00 94.62 99 ASP A N 1
ATOM 793 C CA . ASP A 1 99 ? 8.467 -4.463 1.686 1.00 94.62 99 ASP A CA 1
ATOM 794 C C . ASP A 1 99 ? 7.329 -4.617 0.674 1.00 94.62 99 ASP A C 1
ATOM 796 O O . ASP A 1 99 ? 6.225 -4.086 0.848 1.00 94.62 99 ASP A O 1
ATOM 800 N N . ALA A 1 100 ? 7.598 -5.385 -0.374 1.00 96.12 100 ALA A N 1
ATOM 801 C CA . ALA A 1 100 ? 6.646 -5.754 -1.405 1.00 96.12 100 ALA A CA 1
ATOM 802 C C . ALA A 1 100 ? 6.791 -7.241 -1.745 1.00 96.12 100 ALA A C 1
ATOM 804 O O . ALA A 1 100 ? 7.890 -7.800 -1.741 1.00 96.12 100 ALA A O 1
ATOM 805 N N . THR A 1 101 ? 5.671 -7.884 -2.060 1.00 96.56 101 THR A N 1
ATOM 806 C CA . THR A 1 101 ? 5.677 -9.187 -2.735 1.00 96.56 101 THR A CA 1
ATOM 807 C C . THR A 1 101 ? 6.103 -9.024 -4.201 1.00 96.56 101 THR A C 1
ATOM 809 O O . THR A 1 101 ? 5.976 -7.926 -4.761 1.00 96.56 101 THR A O 1
ATOM 812 N N . PRO A 1 102 ? 6.551 -10.098 -4.877 1.00 96.31 102 PRO A N 1
ATOM 813 C CA . PRO A 1 102 ? 6.919 -10.028 -6.292 1.00 96.31 102 PRO A CA 1
ATOM 814 C C . PRO A 1 102 ? 5.810 -9.470 -7.196 1.00 96.31 102 PRO A C 1
ATOM 816 O O . PRO A 1 102 ? 6.078 -8.615 -8.037 1.00 96.31 102 PRO A O 1
ATOM 819 N N . VAL A 1 103 ? 4.545 -9.851 -6.974 1.00 96.12 103 VAL A N 1
ATOM 820 C CA . VAL A 1 103 ? 3.405 -9.334 -7.760 1.00 96.12 103 VAL A CA 1
ATOM 821 C C . VAL A 1 103 ? 3.158 -7.836 -7.532 1.00 96.12 103 VAL A C 1
ATOM 823 O O . VAL A 1 103 ? 2.779 -7.111 -8.454 1.00 96.12 103 VAL A O 1
ATOM 826 N N . GLU A 1 104 ? 3.409 -7.330 -6.324 1.00 97.50 104 GLU A N 1
ATOM 827 C CA . GLU A 1 104 ? 3.321 -5.895 -6.036 1.00 97.50 104 GLU A CA 1
ATOM 828 C C . GLU A 1 104 ? 4.467 -5.118 -6.688 1.00 97.50 104 GLU A C 1
ATOM 830 O O . GLU A 1 104 ? 4.241 -4.027 -7.216 1.00 97.50 104 GLU A O 1
ATOM 835 N N . ALA A 1 105 ? 5.675 -5.686 -6.703 1.00 97.56 105 ALA A N 1
ATOM 836 C CA . ALA A 1 105 ? 6.816 -5.106 -7.401 1.00 97.56 105 ALA A CA 1
ATOM 837 C C . ALA A 1 105 ? 6.592 -5.075 -8.921 1.00 97.56 105 ALA A C 1
ATOM 839 O O . ALA A 1 105 ? 6.857 -4.054 -9.551 1.00 97.56 105 ALA A O 1
ATOM 840 N N . GLU A 1 106 ? 6.025 -6.135 -9.507 1.00 97.00 106 GLU A N 1
ATOM 841 C CA . GLU A 1 106 ? 5.592 -6.167 -10.913 1.00 97.00 106 GLU A CA 1
ATOM 842 C C . GLU A 1 106 ? 4.542 -5.091 -11.208 1.00 97.00 106 GLU A C 1
ATOM 844 O O . GLU A 1 106 ? 4.616 -4.409 -12.231 1.00 97.00 106 GLU A O 1
ATOM 849 N N . LYS A 1 107 ? 3.579 -4.887 -10.300 1.00 96.50 107 LYS A N 1
ATOM 850 C CA . LYS A 1 107 ? 2.575 -3.826 -10.442 1.00 96.50 107 LYS A CA 1
ATOM 851 C C . LYS A 1 107 ? 3.204 -2.440 -10.432 1.00 96.50 107 LYS A C 1
ATOM 853 O O . LYS A 1 107 ? 2.820 -1.594 -11.241 1.00 96.50 107 LYS A O 1
ATOM 858 N N . LEU A 1 108 ? 4.145 -2.207 -9.521 1.00 97.75 108 LEU A N 1
ATOM 859 C CA . LEU A 1 108 ? 4.875 -0.949 -9.454 1.00 97.75 108 LEU A CA 1
ATOM 860 C C . LEU A 1 108 ? 5.736 -0.744 -10.704 1.00 97.75 108 LEU A C 1
ATOM 862 O O . LEU A 1 108 ? 5.690 0.333 -11.288 1.00 97.75 108 LEU A O 1
ATOM 866 N N . ALA A 1 109 ? 6.458 -1.770 -11.151 1.00 98.06 109 ALA A N 1
ATOM 867 C CA . ALA A 1 109 ? 7.237 -1.734 -12.384 1.00 98.06 109 ALA A CA 1
ATOM 868 C C . ALA A 1 109 ? 6.361 -1.382 -13.592 1.00 98.06 109 ALA A C 1
ATOM 870 O O . ALA A 1 109 ? 6.715 -0.497 -14.364 1.00 98.06 109 ALA A O 1
ATOM 871 N N . TYR A 1 110 ? 5.188 -2.008 -13.718 1.00 96.12 110 TYR A N 1
ATOM 872 C CA . TYR A 1 110 ? 4.226 -1.686 -14.770 1.00 96.12 110 TYR A CA 1
ATOM 873 C C . TYR A 1 110 ? 3.774 -0.220 -14.710 1.00 96.12 110 TYR A C 1
ATOM 875 O O . TYR A 1 110 ? 3.800 0.469 -15.727 1.00 96.12 110 TYR A O 1
ATOM 883 N N . PHE A 1 111 ? 3.407 0.278 -13.524 1.00 95.94 111 PHE A N 1
ATOM 884 C CA . PHE A 1 111 ? 3.032 1.683 -13.326 1.00 95.94 111 PHE A CA 1
ATOM 885 C C . PHE A 1 111 ? 4.164 2.641 -13.725 1.00 95.94 111 PHE A C 1
ATOM 887 O O . PHE A 1 111 ? 3.929 3.609 -14.442 1.00 95.94 111 PHE A O 1
ATOM 894 N N . LEU A 1 112 ? 5.398 2.356 -13.307 1.00 96.62 112 LEU A N 1
ATOM 895 C CA . LEU A 1 112 ? 6.557 3.173 -13.656 1.00 96.62 112 LEU A CA 1
ATOM 896 C C . LEU A 1 112 ? 6.821 3.151 -15.165 1.00 96.62 112 LEU A C 1
ATOM 898 O O . LEU A 1 112 ? 6.959 4.203 -15.764 1.00 96.62 112 LEU A O 1
ATOM 902 N N . LEU A 1 113 ? 6.814 1.986 -15.808 1.00 95.75 113 LEU A N 1
ATOM 903 C CA . LEU A 1 113 ? 7.107 1.873 -17.240 1.00 95.75 113 LEU A CA 1
ATOM 904 C C . LEU A 1 113 ? 6.028 2.493 -18.142 1.00 95.75 113 LEU A C 1
ATOM 906 O O . LEU A 1 113 ? 6.341 2.911 -19.252 1.00 95.75 113 LEU A O 1
ATOM 910 N N . THR A 1 114 ? 4.769 2.538 -17.696 1.00 92.19 114 THR A N 1
ATOM 911 C CA . THR A 1 114 ? 3.639 2.975 -18.539 1.00 92.19 114 THR A CA 1
ATOM 912 C C . THR A 1 114 ? 3.098 4.360 -18.204 1.00 92.19 114 THR A C 1
ATOM 914 O O . THR A 1 114 ? 2.638 5.059 -19.102 1.00 92.19 114 THR A O 1
ATOM 917 N N . GLU A 1 115 ? 3.148 4.775 -16.939 1.00 92.38 115 GLU A N 1
ATOM 918 C CA . GLU A 1 115 ? 2.560 6.041 -16.485 1.00 92.38 115 GLU A CA 1
ATOM 919 C C . GLU A 1 115 ? 3.608 7.040 -15.987 1.00 92.38 115 GLU A C 1
ATOM 921 O O . GLU A 1 115 ? 3.368 8.250 -16.051 1.00 92.38 115 GLU A O 1
ATOM 926 N N . LYS A 1 116 ? 4.728 6.550 -15.437 1.00 94.25 116 LYS A N 1
ATOM 927 C CA . LYS A 1 116 ? 5.713 7.364 -14.711 1.00 94.25 116 LYS A CA 1
ATOM 928 C C . LYS A 1 116 ? 7.181 6.968 -14.942 1.00 94.25 116 LYS A C 1
ATOM 930 O O . LYS A 1 116 ? 7.897 6.721 -13.962 1.00 94.25 116 LYS A O 1
ATOM 935 N N . PRO A 1 117 ? 7.654 6.904 -16.201 1.00 94.62 117 PRO A N 1
ATOM 936 C CA . PRO A 1 117 ? 9.010 6.445 -16.494 1.00 94.62 117 PRO A CA 1
ATOM 937 C C . PRO A 1 117 ? 10.074 7.373 -15.900 1.00 94.62 117 PRO A C 1
ATOM 939 O O . PRO A 1 117 ? 11.134 6.904 -15.497 1.00 94.62 117 PRO A O 1
ATOM 942 N N . GLU A 1 118 ? 9.763 8.663 -15.731 1.00 93.25 118 GLU A N 1
ATOM 943 C CA . GLU A 1 118 ? 10.668 9.667 -15.164 1.00 93.25 118 GLU A CA 1
ATOM 944 C C . GLU A 1 118 ? 11.089 9.380 -13.711 1.00 93.25 118 GLU A C 1
ATOM 946 O O . GLU A 1 118 ? 12.076 9.923 -13.222 1.00 93.25 118 GLU A O 1
ATOM 951 N N . ILE A 1 119 ? 10.340 8.537 -12.993 1.00 94.75 119 ILE A N 1
ATOM 952 C CA . ILE A 1 119 ? 10.624 8.190 -11.594 1.00 94.75 119 ILE A CA 1
ATOM 953 C C . ILE A 1 119 ? 11.674 7.066 -11.496 1.00 94.75 119 ILE A C 1
ATOM 955 O O . ILE A 1 119 ? 12.295 6.897 -10.445 1.00 94.75 119 ILE A O 1
ATOM 959 N N . ILE A 1 120 ? 11.898 6.297 -12.568 1.00 96.44 120 ILE A N 1
ATOM 960 C CA . ILE A 1 120 ? 12.805 5.138 -12.559 1.00 96.44 120 ILE A CA 1
ATOM 961 C C . ILE A 1 120 ? 14.248 5.577 -12.280 1.00 96.44 120 ILE A C 1
ATOM 963 O O . ILE A 1 120 ? 14.898 5.008 -11.402 1.00 96.44 120 ILE A O 1
ATOM 967 N N . ASP A 1 121 ? 14.721 6.627 -12.950 1.00 94.88 121 ASP A N 1
ATOM 968 C CA . ASP A 1 121 ? 16.079 7.146 -12.749 1.00 94.88 121 ASP A CA 1
ATOM 969 C C . ASP A 1 121 ? 16.273 7.669 -11.321 1.00 94.88 121 ASP A C 1
ATOM 971 O O . ASP A 1 121 ? 17.287 7.390 -10.680 1.00 94.88 121 ASP A O 1
ATOM 975 N N . HIS A 1 122 ? 15.257 8.344 -10.770 1.00 92.94 122 HIS A N 1
ATOM 976 C CA . HIS A 1 122 ? 15.262 8.786 -9.374 1.00 92.94 122 HIS A CA 1
ATOM 977 C C . HIS A 1 122 ? 15.371 7.606 -8.400 1.00 92.94 122 HIS A C 1
ATOM 979 O O . HIS A 1 122 ? 16.119 7.675 -7.424 1.00 92.94 122 HIS A O 1
ATOM 985 N N . PHE A 1 123 ? 14.643 6.514 -8.654 1.00 95.56 123 PHE A N 1
ATOM 986 C CA . PHE A 1 123 ? 14.741 5.308 -7.835 1.00 95.56 123 PHE A CA 1
ATOM 987 C C . PHE A 1 123 ? 16.169 4.761 -7.820 1.00 95.56 123 PHE A C 1
ATOM 989 O O . PHE A 1 123 ? 16.692 4.502 -6.738 1.00 95.56 123 PHE A O 1
ATOM 996 N N . PHE A 1 124 ? 16.812 4.619 -8.982 1.00 96.00 124 PHE A N 1
ATOM 997 C CA . PHE A 1 124 ? 18.178 4.095 -9.051 1.00 96.00 124 PHE A CA 1
ATOM 998 C C . PHE A 1 124 ? 19.202 5.035 -8.413 1.00 96.00 124 PHE A C 1
ATOM 1000 O O . PHE A 1 124 ? 20.067 4.552 -7.685 1.00 96.00 124 PHE A O 1
ATOM 1007 N N . ALA A 1 125 ? 19.059 6.350 -8.595 1.00 94.06 125 ALA A N 1
ATOM 1008 C CA . ALA A 1 125 ? 19.936 7.344 -7.979 1.00 94.06 125 ALA A CA 1
ATOM 1009 C C . ALA A 1 125 ? 19.909 7.298 -6.441 1.00 94.06 125 ALA A C 1
ATOM 1011 O O . ALA A 1 125 ? 20.927 7.525 -5.799 1.00 94.06 125 ALA A O 1
ATOM 1012 N N . ARG A 1 126 ? 18.755 6.974 -5.841 1.00 92.44 126 ARG A N 1
ATOM 1013 C CA . ARG A 1 126 ? 18.580 6.911 -4.377 1.00 92.44 126 ARG A CA 1
ATOM 1014 C C . ARG A 1 126 ? 18.656 5.507 -3.789 1.00 92.44 126 ARG A C 1
ATOM 1016 O O . ARG A 1 126 ? 18.550 5.336 -2.571 1.00 92.44 126 ARG A O 1
ATOM 1023 N N . ARG A 1 127 ? 18.770 4.483 -4.636 1.00 93.50 127 ARG A N 1
ATOM 1024 C CA . ARG A 1 127 ? 18.641 3.083 -4.223 1.00 93.50 127 ARG A CA 1
ATOM 1025 C C . ARG A 1 127 ? 19.686 2.706 -3.183 1.00 93.50 127 ARG A C 1
ATOM 1027 O O . ARG A 1 127 ? 19.323 2.060 -2.210 1.00 93.50 127 ARG A O 1
ATOM 1034 N N . GLU A 1 128 ? 20.937 3.104 -3.392 1.00 91.50 128 GLU A N 1
ATOM 1035 C CA . GLU A 1 128 ? 22.063 2.739 -2.528 1.00 91.50 128 GLU A CA 1
ATOM 1036 C C . GLU A 1 128 ? 21.928 3.336 -1.121 1.00 91.50 128 GLU A C 1
ATOM 1038 O O . GLU A 1 128 ? 22.005 2.601 -0.140 1.00 91.50 128 GLU A O 1
ATOM 1043 N N . GLU A 1 129 ? 21.580 4.624 -1.016 1.00 90.94 129 GLU A N 1
ATOM 1044 C CA . GLU A 1 129 ? 21.247 5.272 0.265 1.00 90.94 129 GLU A CA 1
ATOM 1045 C C . GLU A 1 129 ? 20.108 4.541 0.992 1.00 90.94 129 GLU A C 1
ATOM 1047 O O . GLU A 1 129 ? 20.125 4.377 2.210 1.00 90.94 129 GLU A O 1
ATOM 1052 N N . SER A 1 130 ? 19.132 4.048 0.225 1.00 91.12 130 SER A N 1
ATOM 1053 C CA . SER A 1 130 ? 17.945 3.356 0.736 1.00 91.12 130 SER A CA 1
ATOM 1054 C C . SER A 1 130 ? 18.214 1.915 1.201 1.00 91.12 130 SER A C 1
ATOM 1056 O O . SER A 1 130 ? 17.292 1.237 1.658 1.00 91.12 130 SER A O 1
ATOM 1058 N N . LEU A 1 131 ? 19.446 1.407 1.076 1.00 89.88 131 LEU A N 1
ATOM 1059 C CA . LEU A 1 131 ? 19.834 0.097 1.617 1.00 89.88 131 LEU A CA 1
ATOM 1060 C C . LEU A 1 131 ? 20.253 0.169 3.090 1.00 89.88 131 LEU A C 1
ATOM 1062 O O . LEU A 1 131 ? 20.248 -0.862 3.768 1.00 89.88 131 LEU A O 1
ATOM 1066 N N . ALA A 1 132 ? 20.586 1.360 3.595 1.00 87.69 132 ALA A N 1
ATOM 1067 C CA . ALA A 1 132 ? 21.000 1.547 4.978 1.00 87.69 132 ALA A CA 1
ATOM 1068 C C . ALA A 1 132 ? 19.872 1.230 5.982 1.00 87.69 132 ALA A C 1
ATOM 1070 O O . ALA A 1 132 ? 18.677 1.209 5.665 1.00 87.69 132 ALA A O 1
ATOM 1071 N N . ILE A 1 133 ? 20.264 0.964 7.230 1.00 80.56 133 ILE A N 1
ATOM 1072 C CA . ILE A 1 133 ? 19.321 0.846 8.347 1.00 80.56 133 ILE A CA 1
ATOM 1073 C C . ILE A 1 133 ? 18.700 2.227 8.587 1.00 80.56 133 ILE A C 1
ATOM 1075 O O . ILE A 1 133 ? 19.408 3.226 8.551 1.00 80.56 133 ILE A O 1
ATOM 1079 N N . ASP A 1 134 ? 17.388 2.265 8.831 1.00 82.50 134 ASP A N 1
ATOM 1080 C CA . ASP A 1 134 ? 16.622 3.504 9.048 1.00 82.50 134 ASP A CA 1
ATOM 1081 C C . ASP A 1 134 ? 16.637 4.487 7.860 1.00 82.50 134 ASP A C 1
ATOM 1083 O O . ASP A 1 134 ? 16.449 5.692 8.013 1.00 82.50 134 ASP A O 1
ATOM 1087 N N . ALA A 1 135 ? 16.859 3.972 6.647 1.00 89.56 135 ALA A N 1
ATOM 1088 C CA . ALA A 1 135 ? 16.898 4.797 5.451 1.00 89.56 135 ALA A CA 1
ATOM 1089 C C . ALA A 1 135 ? 15.511 5.281 5.004 1.00 89.56 135 ALA A C 1
ATOM 1091 O O . ALA A 1 135 ? 14.478 4.626 5.201 1.00 89.56 135 ALA A O 1
ATOM 1092 N N . ALA A 1 136 ? 15.512 6.416 4.307 1.00 92.50 136 ALA A N 1
ATOM 1093 C CA . ALA A 1 136 ? 14.336 6.910 3.618 1.00 92.50 136 ALA A CA 1
ATOM 1094 C C . ALA A 1 136 ? 13.979 6.019 2.421 1.00 92.50 136 ALA A C 1
ATOM 1096 O O . ALA A 1 136 ? 14.834 5.425 1.766 1.00 92.50 136 ALA A O 1
ATOM 1097 N N . CYS A 1 137 ? 12.690 5.960 2.097 1.00 94.31 137 CYS A N 1
ATOM 1098 C CA . CYS A 1 137 ? 12.204 5.305 0.891 1.00 94.31 137 CYS A CA 1
ATOM 1099 C C . CYS A 1 137 ? 12.828 5.956 -0.359 1.00 94.31 137 CYS A C 1
ATOM 1101 O O . CYS A 1 137 ? 12.796 7.184 -0.471 1.00 94.31 137 CYS A O 1
ATOM 1103 N N . PRO A 1 138 ? 13.256 5.181 -1.374 1.00 94.38 138 PRO A N 1
ATOM 1104 C CA . PRO A 1 138 ? 13.832 5.736 -2.605 1.00 94.38 138 PRO A CA 1
ATOM 1105 C C . PRO A 1 138 ? 12.834 6.578 -3.423 1.00 94.38 138 PRO A C 1
ATOM 1107 O O . PRO A 1 138 ? 13.222 7.304 -4.333 1.00 94.38 138 PRO A O 1
ATOM 1110 N N . PHE A 1 139 ? 11.538 6.498 -3.105 1.00 94.00 139 PHE A N 1
ATOM 1111 C CA . PHE A 1 139 ? 10.466 7.295 -3.714 1.00 94.00 139 PHE A CA 1
ATOM 1112 C C . PHE A 1 139 ? 10.021 8.487 -2.862 1.00 94.00 139 PHE A C 1
ATOM 1114 O O . PHE A 1 139 ? 8.982 9.096 -3.151 1.00 94.00 139 PHE A O 1
ATOM 1121 N N . TRP A 1 140 ? 10.740 8.773 -1.778 1.00 92.06 140 TRP A N 1
ATOM 1122 C CA . TRP A 1 140 ? 10.491 9.940 -0.953 1.00 92.06 140 TRP A CA 1
ATOM 1123 C C . TRP A 1 140 ? 11.063 11.189 -1.626 1.00 92.06 140 TRP A C 1
ATOM 1125 O O . TRP A 1 140 ? 12.237 11.243 -1.980 1.00 92.06 140 TRP A O 1
ATOM 1135 N N . ASN A 1 141 ? 10.212 12.194 -1.806 1.00 87.12 141 ASN A N 1
ATOM 1136 C CA . ASN A 1 141 ? 10.567 13.491 -2.357 1.00 87.12 141 ASN A CA 1
ATOM 1137 C C . ASN A 1 141 ? 10.397 14.557 -1.269 1.00 87.12 141 ASN A C 1
ATOM 1139 O O . ASN A 1 141 ? 9.276 14.864 -0.854 1.00 87.12 141 ASN A O 1
ATOM 1143 N N . GLN A 1 142 ? 11.515 15.099 -0.797 1.00 81.25 142 GLN A N 1
ATOM 1144 C CA . GLN A 1 142 ? 11.546 16.167 0.205 1.00 81.25 142 GLN A CA 1
ATOM 1145 C C . GLN A 1 142 ? 11.154 17.536 -0.378 1.00 81.25 142 GLN A C 1
ATOM 1147 O O . GLN A 1 142 ? 10.550 18.348 0.319 1.00 81.25 142 GLN A O 1
ATOM 1152 N N . ASP A 1 143 ? 11.402 17.749 -1.671 1.00 79.38 143 ASP A N 1
ATOM 1153 C CA . ASP A 1 143 ? 11.224 19.028 -2.370 1.00 79.38 143 ASP A CA 1
ATOM 1154 C C . ASP A 1 143 ? 9.753 19.350 -2.675 1.00 79.38 143 ASP A C 1
ATOM 1156 O O . ASP A 1 143 ? 9.414 20.466 -3.070 1.00 79.38 143 ASP A O 1
ATOM 1160 N N . LYS A 1 144 ? 8.847 18.384 -2.481 1.00 74.25 144 LYS A N 1
ATOM 1161 C CA . LYS A 1 144 ? 7.395 18.571 -2.621 1.00 74.25 144 LYS A CA 1
ATOM 1162 C C . LYS A 1 144 ? 6.660 18.234 -1.319 1.00 74.25 144 LYS A C 1
ATOM 1164 O O . LYS A 1 144 ? 6.027 17.173 -1.238 1.00 74.25 144 LYS A O 1
ATOM 1169 N N . PRO A 1 145 ? 6.707 19.119 -0.301 1.00 67.38 145 PRO A N 1
ATOM 1170 C CA . PRO A 1 145 ? 5.951 18.957 0.936 1.00 67.38 145 PRO A CA 1
ATOM 1171 C C . PRO A 1 145 ? 4.459 18.770 0.658 1.00 67.38 145 PRO A C 1
ATOM 1173 O O . PRO A 1 145 ? 3.864 19.488 -0.146 1.00 67.38 145 PRO A O 1
ATOM 1176 N N . GLY A 1 146 ? 3.857 17.762 1.287 1.00 64.81 146 GLY A N 1
ATOM 1177 C CA . GLY A 1 146 ? 2.473 17.394 1.011 1.00 64.81 146 GLY A CA 1
ATOM 1178 C C . GLY A 1 146 ? 2.291 16.774 -0.374 1.00 64.81 146 GLY A C 1
ATOM 1179 O O . GLY A 1 146 ? 1.198 16.833 -0.907 1.00 64.81 146 GLY A O 1
ATOM 1180 N N . GLN A 1 147 ? 3.334 16.224 -1.004 1.00 73.00 147 GLN A N 1
ATOM 1181 C CA . GLN A 1 147 ? 3.268 15.277 -2.131 1.00 73.00 147 GLN A CA 1
ATOM 1182 C C . GLN A 1 147 ? 4.439 14.284 -2.071 1.00 73.00 147 GLN A C 1
ATOM 1184 O O . GLN A 1 147 ? 4.922 13.820 -3.102 1.00 73.00 147 GLN A O 1
ATOM 1189 N N . ASN A 1 148 ? 4.914 13.964 -0.868 1.00 85.75 148 ASN A N 1
ATOM 1190 C CA . ASN A 1 148 ? 6.252 13.405 -0.683 1.00 85.75 148 ASN A CA 1
ATOM 1191 C C . ASN A 1 148 ? 6.423 11.965 -1.196 1.00 85.75 148 ASN A C 1
ATOM 1193 O O . ASN A 1 148 ? 7.543 11.487 -1.284 1.00 85.75 148 ASN A O 1
ATOM 1197 N N . CYS A 1 149 ? 5.346 11.247 -1.523 1.00 89.69 149 CYS A N 1
ATOM 1198 C CA . CYS A 1 149 ? 5.431 9.918 -2.130 1.00 89.69 149 CYS A CA 1
ATOM 1199 C C . CYS A 1 149 ? 5.219 10.025 -3.643 1.00 89.69 149 CYS A C 1
ATOM 1201 O O . CYS A 1 149 ? 4.096 10.270 -4.093 1.00 89.69 149 CYS A O 1
ATOM 1203 N N . MET A 1 150 ? 6.277 9.787 -4.419 1.00 91.00 150 MET A N 1
ATOM 1204 C CA . MET A 1 150 ? 6.240 9.909 -5.883 1.00 91.00 150 MET A CA 1
ATOM 1205 C C . MET A 1 150 ? 5.379 8.826 -6.556 1.00 91.00 150 MET A C 1
ATOM 1207 O O . MET A 1 150 ? 4.832 9.043 -7.632 1.00 91.00 150 MET A O 1
ATOM 1211 N N . ILE A 1 151 ? 5.198 7.682 -5.891 1.00 92.69 151 ILE A N 1
ATOM 1212 C CA . ILE A 1 151 ? 4.489 6.507 -6.418 1.00 92.69 151 ILE A CA 1
ATOM 1213 C C . ILE A 1 151 ? 3.135 6.273 -5.741 1.00 92.69 151 ILE A C 1
ATOM 1215 O O . ILE A 1 151 ? 2.727 5.130 -5.564 1.00 92.69 151 ILE A O 1
ATOM 1219 N N . TYR A 1 152 ? 2.420 7.330 -5.334 1.00 88.12 152 TYR A N 1
ATOM 1220 C CA . TYR A 1 152 ? 1.146 7.191 -4.605 1.00 88.12 152 TYR A CA 1
ATOM 1221 C C . TYR A 1 152 ? 0.169 6.178 -5.253 1.00 88.12 152 TYR A C 1
ATOM 1223 O O . TYR A 1 152 ? -0.332 5.307 -4.536 1.00 88.12 152 TYR A O 1
ATOM 1231 N N . PRO A 1 153 ? -0.068 6.194 -6.584 1.00 88.38 153 PRO A N 1
ATOM 1232 C CA . PRO A 1 153 ? -0.932 5.205 -7.237 1.00 88.38 153 PRO A CA 1
ATOM 1233 C C . PRO A 1 153 ? -0.336 3.791 -7.283 1.00 88.38 153 PRO A C 1
ATOM 1235 O O . PRO A 1 153 ? -1.093 2.820 -7.265 1.00 88.38 153 PRO A O 1
ATOM 1238 N N . GLY A 1 154 ? 0.995 3.677 -7.308 1.00 90.69 154 GLY A N 1
ATOM 1239 C CA . GLY A 1 154 ? 1.768 2.432 -7.362 1.00 90.69 154 GLY A CA 1
ATOM 1240 C C . GLY A 1 154 ? 2.172 1.866 -5.995 1.00 90.69 154 GLY A C 1
ATOM 1241 O O . GLY A 1 154 ? 2.978 0.945 -5.938 1.00 90.69 154 GLY A O 1
ATOM 1242 N N . ARG A 1 155 ? 1.638 2.400 -4.888 1.00 93.50 155 ARG A N 1
ATOM 1243 C CA . ARG A 1 155 ? 1.987 1.962 -3.526 1.00 93.50 155 ARG A CA 1
ATOM 1244 C C . ARG A 1 155 ? 1.767 0.452 -3.323 1.00 93.50 155 ARG A C 1
ATOM 1246 O O . ARG A 1 155 ? 0.705 -0.041 -3.730 1.00 93.50 155 ARG A O 1
ATOM 1253 N N . PRO A 1 156 ? 2.695 -0.249 -2.643 1.00 95.56 156 PRO A N 1
ATOM 1254 C CA . PRO A 1 156 ? 2.463 -1.612 -2.175 1.00 95.56 156 PRO A CA 1
ATOM 1255 C C . PRO A 1 156 ? 1.410 -1.631 -1.056 1.00 95.56 156 PRO A C 1
ATOM 1257 O O . PRO A 1 156 ? 1.090 -0.592 -0.464 1.00 95.56 156 PRO A O 1
ATOM 1260 N N . LEU A 1 157 ? 0.882 -2.812 -0.745 1.00 95.62 157 LEU A N 1
ATOM 1261 C CA . LEU A 1 157 ? -0.162 -3.053 0.247 1.00 95.62 157 LEU A CA 1
ATOM 1262 C C . LEU A 1 157 ? 0.193 -2.445 1.602 1.00 95.62 157 LEU A C 1
ATOM 1264 O O . LEU A 1 157 ? -0.645 -1.769 2.195 1.00 95.62 157 LEU A O 1
ATOM 1268 N N . ILE A 1 158 ? 1.430 -2.630 2.073 1.00 94.38 158 ILE A N 1
ATOM 1269 C CA . ILE A 1 158 ? 1.859 -2.108 3.377 1.00 94.38 158 ILE A CA 1
ATOM 1270 C C . ILE A 1 158 ? 1.695 -0.583 3.460 1.00 94.38 158 ILE A C 1
ATOM 1272 O O . ILE A 1 158 ? 1.179 -0.060 4.446 1.00 94.38 158 ILE A O 1
ATOM 1276 N N . CYS A 1 159 ? 2.027 0.135 2.383 1.00 93.19 159 CYS A N 1
ATOM 1277 C CA . CYS A 1 159 ? 1.865 1.585 2.299 1.00 93.19 159 CYS A CA 1
ATOM 1278 C C . CYS A 1 159 ? 0.403 2.025 2.157 1.00 93.19 159 CYS A C 1
ATOM 1280 O O . CYS A 1 159 ? 0.084 3.162 2.498 1.00 93.19 159 CYS A O 1
ATOM 1282 N N . ARG A 1 160 ? -0.475 1.169 1.620 1.00 92.75 160 ARG A N 1
ATOM 1283 C CA . ARG A 1 160 ? -1.919 1.445 1.519 1.00 92.75 160 ARG A CA 1
ATOM 1284 C C . ARG A 1 160 ? -2.620 1.243 2.850 1.00 92.75 160 ARG A C 1
ATOM 1286 O O . ARG A 1 160 ? -3.483 2.032 3.208 1.00 92.75 160 ARG A O 1
ATOM 1293 N N . LEU A 1 161 ? -2.239 0.198 3.577 1.00 93.19 161 LEU A N 1
ATOM 1294 C CA . LEU A 1 161 ? -2.834 -0.167 4.859 1.00 93.19 161 LEU A CA 1
ATOM 1295 C C . LEU A 1 161 ? -2.412 0.759 6.005 1.00 93.19 161 LEU A C 1
ATOM 1297 O O . LEU A 1 161 ? -3.150 0.899 6.980 1.00 93.19 161 LEU A O 1
ATOM 1301 N N . PHE A 1 162 ? -1.260 1.416 5.868 1.00 90.19 162 PHE A N 1
ATOM 1302 C CA . PHE A 1 162 ? -0.688 2.277 6.895 1.00 90.19 162 PHE A CA 1
ATOM 1303 C C . PHE A 1 162 ? -1.692 3.305 7.450 1.00 90.19 162 PHE A C 1
ATOM 1305 O O . PHE A 1 162 ? -2.248 4.120 6.714 1.00 90.19 162 PHE A O 1
ATOM 1312 N N . GLY A 1 163 ? -1.886 3.282 8.772 1.00 89.56 163 GLY A N 1
ATOM 1313 C CA . GLY A 1 163 ? -2.733 4.226 9.510 1.00 89.56 163 GLY A CA 1
ATOM 1314 C C . GLY A 1 163 ? -4.230 3.900 9.548 1.00 89.56 163 GLY A C 1
ATOM 1315 O O . GLY A 1 163 ? -4.952 4.578 10.268 1.00 89.56 163 GLY A O 1
ATOM 1316 N N . PHE A 1 164 ? -4.706 2.880 8.824 1.00 92.94 164 PHE A N 1
ATOM 1317 C CA . PHE A 1 164 ? -6.137 2.528 8.772 1.00 92.94 164 PHE A CA 1
ATOM 1318 C C . PHE A 1 164 ? -6.398 1.015 8.768 1.00 92.94 164 PHE A C 1
ATOM 1320 O O . PHE A 1 164 ? -7.433 0.569 8.278 1.00 92.94 164 PHE A O 1
ATOM 1327 N N . CYS A 1 165 ? -5.455 0.211 9.252 1.00 94.94 165 CYS A N 1
ATOM 1328 C CA . CYS A 1 165 ? -5.611 -1.236 9.365 1.00 94.94 165 CYS A CA 1
ATOM 1329 C C . CYS A 1 165 ? -5.305 -1.706 10.781 1.00 94.94 165 CYS A C 1
ATOM 1331 O O . CYS A 1 165 ? -4.476 -1.104 11.467 1.00 94.94 165 CYS A O 1
ATOM 1333 N N . SER A 1 166 ? -5.906 -2.822 11.178 1.00 95.75 166 SER A N 1
ATOM 1334 C CA . SER A 1 166 ? -5.537 -3.509 12.411 1.00 95.75 166 SER A CA 1
ATOM 1335 C C . SER A 1 166 ? -4.454 -4.559 12.151 1.00 95.75 166 SER A C 1
ATOM 1337 O O . SER A 1 166 ? -4.361 -5.154 11.068 1.00 95.75 166 SER A O 1
ATOM 1339 N N . VAL A 1 167 ? -3.618 -4.779 13.158 1.00 94.75 167 VAL A N 1
ATOM 1340 C CA . VAL A 1 167 ? -2.743 -5.950 13.268 1.00 94.75 167 VAL A CA 1
ATOM 1341 C C . VAL A 1 167 ? -3.360 -6.910 14.274 1.00 94.75 167 VAL A C 1
ATOM 1343 O O . VAL A 1 167 ? -4.055 -6.478 15.183 1.00 94.75 167 VAL A O 1
ATOM 1346 N N . VAL A 1 168 ? -3.142 -8.209 14.106 1.00 93.19 168 VAL A N 1
ATOM 1347 C CA . VAL A 1 168 ? -3.629 -9.210 15.060 1.00 93.19 168 VAL A CA 1
ATOM 1348 C C . VAL A 1 168 ? -2.489 -9.537 16.010 1.00 93.19 168 VAL A C 1
ATOM 1350 O O . VAL A 1 168 ? -1.371 -9.794 15.558 1.00 93.19 168 VAL A O 1
ATOM 1353 N N . ASP A 1 169 ? -2.750 -9.482 17.310 1.00 91.69 169 ASP A N 1
ATOM 1354 C CA . ASP A 1 169 ? -1.753 -9.815 18.320 1.00 91.69 169 ASP A CA 1
ATOM 1355 C C . ASP A 1 169 ? -1.582 -11.340 18.493 1.00 91.69 169 ASP A C 1
ATOM 1357 O O . ASP A 1 169 ? -2.219 -12.159 17.826 1.00 91.69 169 ASP A O 1
ATOM 1361 N N . LYS A 1 170 ? -0.702 -11.745 19.415 1.00 90.88 170 LYS A N 1
ATOM 1362 C CA . LYS A 1 170 ? -0.446 -13.165 19.720 1.00 90.88 170 LYS A CA 1
ATOM 1363 C C . LYS A 1 170 ? -1.642 -13.899 20.346 1.00 90.88 170 LYS A C 1
ATOM 1365 O O . LYS A 1 170 ? -1.614 -15.124 20.430 1.00 90.88 170 LYS A O 1
ATOM 1370 N N . HIS A 1 171 ? -2.644 -13.166 20.824 1.00 91.31 171 HIS A N 1
ATOM 1371 C CA . HIS A 1 171 ? -3.866 -13.690 21.426 1.00 91.31 171 HIS A CA 1
ATOM 1372 C C . HIS A 1 171 ? -5.031 -13.739 20.428 1.00 91.31 171 HIS A C 1
ATOM 1374 O O . HIS A 1 171 ? -6.096 -14.245 20.769 1.00 91.31 171 HIS A O 1
ATOM 1380 N N . GLY A 1 172 ? -4.825 -13.278 19.190 1.00 90.75 172 GLY A N 1
ATOM 1381 C CA . GLY A 1 172 ? -5.865 -13.227 18.169 1.00 90.75 172 GLY A CA 1
ATOM 1382 C C . GLY A 1 172 ? -6.723 -11.962 18.227 1.00 90.75 172 GLY A C 1
ATOM 1383 O O . GLY A 1 172 ? -7.685 -11.860 17.467 1.00 90.75 172 GLY A O 1
ATOM 1384 N N . GLU A 1 173 ? -6.383 -10.995 19.081 1.00 93.81 173 GLU A N 1
ATOM 1385 C CA . GLU A 1 173 ? -7.133 -9.752 19.221 1.00 93.81 173 GLU A CA 1
ATOM 1386 C C . GLU A 1 173 ? -6.647 -8.696 18.215 1.00 93.81 173 GLU A C 1
ATOM 1388 O O . GLU A 1 173 ? -5.438 -8.536 18.000 1.00 93.81 173 GLU A O 1
ATOM 1393 N N . PRO A 1 174 ? -7.567 -7.943 17.583 1.00 95.56 174 PRO A N 1
ATOM 1394 C CA . PRO A 1 174 ? -7.198 -6.831 16.725 1.00 95.56 174 PRO A CA 1
ATOM 1395 C C . PRO A 1 174 ? -6.618 -5.682 17.557 1.00 95.56 174 PRO A C 1
ATOM 1397 O O . PRO A 1 174 ? -7.176 -5.276 18.577 1.00 95.56 174 PRO A O 1
ATOM 1400 N N . ALA A 1 175 ? -5.517 -5.124 17.074 1.00 95.06 175 ALA A N 1
ATOM 1401 C CA . ALA A 1 175 ? -4.854 -3.953 17.614 1.00 95.06 175 ALA A CA 1
ATOM 1402 C C . ALA A 1 175 ? -4.724 -2.874 16.535 1.00 95.06 175 ALA A C 1
ATOM 1404 O O . ALA A 1 175 ? -4.386 -3.149 15.381 1.00 95.06 175 ALA A O 1
ATOM 1405 N N . PHE A 1 176 ? -4.985 -1.630 16.913 1.00 95.31 176 PHE A N 1
ATOM 1406 C CA . PHE A 1 176 ? -4.953 -0.463 16.043 1.00 95.31 176 PHE A CA 1
ATOM 1407 C C . PHE A 1 176 ? -4.201 0.674 16.720 1.00 95.31 176 PHE A C 1
ATOM 1409 O O . PHE A 1 176 ? -4.395 0.930 17.906 1.00 95.31 176 PHE A O 1
ATOM 1416 N N . ALA A 1 177 ? -3.368 1.376 15.958 1.00 93.94 177 ALA A N 1
ATOM 1417 C CA . ALA A 1 177 ? -2.642 2.536 16.447 1.00 93.94 177 ALA A CA 1
ATOM 1418 C C . ALA A 1 177 ? -2.801 3.719 15.491 1.00 93.94 177 ALA A C 1
ATOM 1420 O O . ALA A 1 177 ? -2.671 3.577 14.271 1.00 93.94 177 ALA A O 1
ATOM 1421 N N . LEU A 1 178 ? -3.039 4.900 16.057 1.00 93.38 178 LEU A N 1
ATOM 1422 C CA . LEU A 1 178 ? -3.129 6.144 15.307 1.00 93.38 178 LEU A CA 1
ATOM 1423 C C . LEU A 1 178 ? -1.748 6.548 14.793 1.00 93.38 178 LEU A C 1
ATOM 1425 O O . LEU A 1 178 ? -0.774 6.626 15.547 1.00 93.38 178 LEU A O 1
ATOM 1429 N N . CYS A 1 179 ? -1.667 6.891 13.506 1.00 91.50 179 CYS A N 1
ATOM 1430 C CA . CYS A 1 179 ? -0.453 7.461 12.925 1.00 91.50 179 CYS A CA 1
ATOM 1431 C C . CYS A 1 179 ? -0.039 8.704 13.715 1.00 91.50 179 CYS A C 1
ATOM 1433 O O . CYS A 1 179 ? -0.892 9.530 14.002 1.00 91.50 179 CYS A O 1
ATOM 1435 N N . ARG A 1 180 ? 1.254 8.901 14.004 1.00 89.38 180 ARG A N 1
ATOM 1436 C CA . ARG A 1 180 ? 1.777 10.072 14.743 1.00 89.38 180 ARG A CA 1
ATOM 1437 C C . ARG A 1 180 ? 1.301 11.435 14.212 1.00 89.38 180 ARG A C 1
ATOM 1439 O O . ARG A 1 180 ? 1.271 12.395 14.964 1.00 89.38 180 ARG A O 1
ATOM 1446 N N . GLN A 1 181 ? 0.959 11.514 12.928 1.00 88.12 181 GLN A N 1
ATOM 1447 C CA . GLN A 1 181 ? 0.485 12.739 12.276 1.00 88.12 181 GLN A CA 1
ATOM 1448 C C . GLN A 1 181 ? -1.029 12.971 12.420 1.00 88.12 181 GLN A C 1
ATOM 1450 O O . GLN A 1 181 ? -1.523 14.018 12.019 1.00 88.12 181 GLN A O 1
ATOM 1455 N N . MET A 1 182 ? -1.774 11.993 12.941 1.00 89.56 182 MET A N 1
ATOM 1456 C CA . MET A 1 182 ? -3.194 12.140 13.256 1.00 89.56 182 MET A CA 1
ATOM 1457 C C . MET A 1 182 ? -3.356 12.842 14.609 1.00 89.56 182 MET A C 1
ATOM 1459 O O . MET A 1 182 ? -2.582 12.537 15.530 1.00 89.56 182 MET A O 1
ATOM 1463 N N . PRO A 1 183 ? -4.359 13.725 14.756 1.00 87.88 183 PRO A N 1
ATOM 1464 C CA . PRO A 1 183 ? -4.703 14.290 16.055 1.00 87.88 183 PRO A CA 1
ATOM 1465 C C . PRO A 1 183 ? -5.072 13.182 17.053 1.00 87.88 183 PRO A C 1
ATOM 1467 O O . PRO A 1 183 ? -5.381 12.052 16.665 1.00 87.88 183 PRO A O 1
ATOM 1470 N N . ASN A 1 184 ? -4.978 13.498 18.344 1.00 89.00 184 ASN A N 1
ATOM 1471 C CA . ASN A 1 184 ? -5.560 12.654 19.385 1.00 89.00 184 ASN A CA 1
ATOM 1472 C C . ASN A 1 184 ? -7.086 12.597 19.213 1.00 89.00 184 ASN A C 1
ATOM 1474 O O . ASN A 1 184 ? -7.676 13.486 18.597 1.00 89.00 184 ASN A O 1
ATOM 1478 N N . LEU A 1 185 ? -7.701 11.543 19.748 1.00 87.38 185 LEU A N 1
ATOM 1479 C CA . LEU A 1 185 ? -9.158 11.458 19.823 1.00 87.38 185 LEU A CA 1
ATOM 1480 C C . LEU A 1 185 ? -9.677 12.430 20.884 1.00 87.38 185 LEU A C 1
ATOM 1482 O O . LEU A 1 185 ? -8.964 12.752 21.840 1.00 87.38 185 LEU A O 1
ATOM 1486 N N . ASP A 1 186 ? -10.921 12.873 20.731 1.00 77.81 186 ASP A N 1
ATOM 1487 C CA . ASP A 1 186 ? -11.520 13.845 21.639 1.00 77.81 186 ASP A CA 1
ATOM 1488 C C . ASP A 1 186 ? -11.534 13.301 23.077 1.00 77.81 186 ASP A C 1
ATOM 1490 O O . ASP A 1 186 ? -12.174 12.298 23.391 1.00 77.81 186 ASP A O 1
ATOM 1494 N N . GLY A 1 187 ? -10.785 13.961 23.966 1.00 74.62 187 GLY A N 1
ATOM 1495 C CA . GLY A 1 187 ? -10.724 13.616 25.388 1.00 74.62 187 GLY A CA 1
ATOM 1496 C C . GLY A 1 187 ? -9.837 12.420 25.754 1.00 74.62 187 GLY A C 1
ATOM 1497 O O . GLY A 1 187 ? -9.918 11.955 26.891 1.00 74.62 187 GLY A O 1
ATOM 1498 N N . SER A 1 188 ? -8.982 11.924 24.848 1.00 81.81 188 SER A N 1
ATOM 1499 C CA . SER A 1 188 ? -8.073 10.806 25.141 1.00 81.81 188 SER A CA 1
ATOM 1500 C C . SER A 1 188 ? -6.663 11.001 24.583 1.00 81.81 188 SER A C 1
ATOM 1502 O O . SER A 1 188 ? -6.468 11.237 23.394 1.00 81.81 188 SER A O 1
ATOM 1504 N N . GLU A 1 189 ? -5.659 10.797 25.439 1.00 85.81 189 GLU A N 1
ATOM 1505 C CA . GLU A 1 189 ? -4.242 10.706 25.049 1.00 85.81 189 GLU A CA 1
ATOM 1506 C C . GLU A 1 189 ? -3.856 9.302 24.542 1.00 85.81 189 GLU A C 1
ATOM 1508 O O . GLU A 1 189 ? -2.723 9.072 24.110 1.00 85.81 189 GLU A O 1
ATOM 1513 N N . LEU A 1 190 ? -4.779 8.332 24.594 1.00 89.06 190 LEU A N 1
ATOM 1514 C CA . LEU A 1 190 ? -4.524 6.982 24.100 1.00 89.06 190 LEU A CA 1
ATOM 1515 C C . LEU A 1 190 ? -4.432 6.990 22.573 1.00 89.06 190 LEU A C 1
ATOM 1517 O O . LEU A 1 190 ? -5.329 7.451 21.871 1.00 89.06 190 LEU A O 1
ATOM 1521 N N . ARG A 1 191 ? -3.342 6.419 22.055 1.00 91.25 191 ARG A N 1
ATOM 1522 C CA . ARG A 1 191 ? -3.093 6.299 20.609 1.00 91.25 191 ARG A CA 1
ATOM 1523 C C . ARG A 1 191 ? -3.070 4.863 20.104 1.00 91.25 191 ARG A C 1
ATOM 1525 O O . ARG A 1 191 ? -3.003 4.667 18.893 1.00 91.25 191 ARG A O 1
ATOM 1532 N N . SER A 1 192 ? -3.127 3.889 21.008 1.00 93.19 192 SER A N 1
ATOM 1533 C CA . SER A 1 192 ? -3.105 2.457 20.711 1.00 93.19 192 SER A CA 1
ATOM 1534 C C . SER A 1 192 ? -4.279 1.777 21.403 1.00 93.19 192 SER A C 1
ATOM 1536 O O . SER A 1 192 ? -4.495 1.981 22.596 1.00 93.19 192 SER A O 1
ATOM 1538 N N . PHE A 1 193 ? -5.008 0.960 20.654 1.00 94.06 193 PHE A N 1
ATOM 1539 C CA . PHE A 1 193 ? -6.244 0.309 21.066 1.00 94.06 193 PHE A CA 1
ATOM 1540 C C . PHE A 1 193 ? -6.142 -1.174 20.728 1.00 94.06 193 PHE A C 1
ATOM 1542 O O . PHE A 1 193 ? -5.869 -1.519 19.579 1.00 94.06 193 PHE A O 1
ATOM 1549 N N . THR A 1 194 ? -6.368 -2.042 21.710 1.00 94.50 194 THR A N 1
ATOM 1550 C CA . THR A 1 194 ? -6.316 -3.498 21.532 1.00 94.50 194 THR A CA 1
ATOM 1551 C C . THR A 1 194 ? -7.609 -4.115 22.031 1.00 94.50 194 THR A C 1
ATOM 1553 O O . THR A 1 194 ? -8.113 -3.738 23.088 1.00 94.50 194 THR A O 1
ATOM 1556 N N . GLY A 1 195 ? -8.118 -5.087 21.282 1.00 94.44 195 GLY A N 1
ATOM 1557 C CA . GLY A 1 195 ? -9.327 -5.822 21.611 1.00 94.44 195 GLY A CA 1
ATOM 1558 C C . GLY A 1 195 ? -10.510 -5.379 20.765 1.00 94.44 195 GLY A C 1
ATOM 1559 O O . GLY A 1 195 ? -10.762 -4.185 20.580 1.00 94.44 195 GLY A O 1
ATOM 1560 N N . LYS A 1 196 ? -11.272 -6.358 20.273 1.00 93.75 196 LYS A N 1
ATOM 1561 C CA . LYS A 1 196 ? -12.412 -6.099 19.382 1.00 93.75 196 LYS A CA 1
ATOM 1562 C C . LYS A 1 196 ? -13.436 -5.130 19.987 1.00 93.75 196 LYS A C 1
ATOM 1564 O O . LYS A 1 196 ? -13.822 -4.172 19.327 1.00 93.75 196 LYS A O 1
ATOM 1569 N N . LYS A 1 197 ? -13.816 -5.341 21.251 1.00 94.06 197 LYS A N 1
ATOM 1570 C CA . LYS A 1 197 ? -14.808 -4.500 21.945 1.00 94.06 197 LYS A CA 1
ATOM 1571 C C . LYS A 1 197 ? -14.354 -3.049 22.080 1.00 94.06 197 LYS A C 1
ATOM 1573 O O . LYS A 1 197 ? -15.115 -2.147 21.768 1.00 94.06 197 LYS A O 1
ATOM 1578 N N . VAL A 1 198 ? -13.095 -2.834 22.466 1.00 93.75 198 VAL A N 1
ATOM 1579 C CA . VAL A 1 198 ? -12.522 -1.487 22.621 1.00 93.75 198 VAL A CA 1
ATOM 1580 C C . VAL A 1 198 ? -12.554 -0.736 21.291 1.00 93.75 198 VAL A C 1
ATOM 1582 O O . VAL A 1 198 ? -12.886 0.446 21.252 1.00 93.75 198 VAL A O 1
ATOM 1585 N N . LEU A 1 199 ? -12.237 -1.420 20.188 1.00 94.00 199 LEU A N 1
ATOM 1586 C CA . LEU A 1 199 ? -12.266 -0.822 18.854 1.00 94.00 199 LEU A CA 1
ATOM 1587 C C . LEU A 1 199 ? -13.688 -0.490 18.399 1.00 94.00 199 LEU A C 1
ATOM 1589 O O . LEU A 1 199 ? -13.906 0.601 17.883 1.00 94.00 199 LEU A O 1
ATOM 1593 N N . GLU A 1 200 ? -14.646 -1.390 18.619 1.00 94.94 200 GLU A N 1
ATOM 1594 C CA . GLU A 1 200 ? -16.057 -1.156 18.292 1.00 94.94 200 GLU A CA 1
ATOM 1595 C C . GLU A 1 200 ? -16.653 -0.006 19.117 1.00 94.94 200 GLU A C 1
ATOM 1597 O O . GLU A 1 200 ? -17.343 0.842 18.563 1.00 94.94 200 GLU A O 1
ATOM 1602 N N . GLU A 1 201 ? -16.337 0.085 20.410 1.00 93.81 201 GLU A N 1
ATOM 1603 C CA . GLU A 1 201 ? -16.779 1.184 21.280 1.00 93.81 201 GLU A CA 1
ATOM 1604 C C . GLU A 1 201 ? -16.139 2.525 20.887 1.00 93.81 201 GLU A C 1
ATOM 1606 O O . GLU A 1 201 ? -16.805 3.560 20.887 1.00 93.81 201 GLU A O 1
ATOM 1611 N N . THR A 1 202 ? -14.856 2.514 20.510 1.00 92.62 202 THR A N 1
ATOM 1612 C CA . THR A 1 202 ? -14.105 3.737 20.181 1.00 92.62 202 THR A CA 1
ATOM 1613 C C . THR A 1 202 ? -14.398 4.234 18.765 1.00 92.62 202 THR A C 1
ATOM 1615 O O . THR A 1 202 ? -14.607 5.425 18.555 1.00 92.62 202 THR A O 1
ATOM 1618 N N . PHE A 1 203 ? -14.440 3.357 17.765 1.00 93.56 203 PHE A N 1
ATOM 1619 C CA . PHE A 1 203 ? -14.529 3.738 16.348 1.00 93.56 203 PHE A CA 1
ATOM 1620 C C . PHE A 1 203 ? -15.839 3.306 15.675 1.00 93.56 203 PHE A C 1
ATOM 1622 O O . PHE A 1 203 ? -16.011 3.528 14.479 1.00 93.56 203 PHE A O 1
ATOM 1629 N N . GLY A 1 204 ? -16.754 2.655 16.394 1.00 93.81 204 GLY A N 1
ATOM 1630 C CA . GLY A 1 204 ? -17.997 2.107 15.839 1.00 93.81 204 GLY A CA 1
ATOM 1631 C C . GLY A 1 204 ? -17.817 0.818 15.025 1.00 93.81 204 GLY A C 1
ATOM 1632 O O . GLY A 1 204 ? -18.806 0.218 14.604 1.00 93.81 204 GLY A O 1
ATOM 1633 N N . ASP A 1 205 ? -16.574 0.392 14.772 1.00 94.25 205 ASP A N 1
ATOM 1634 C CA . ASP A 1 205 ? -16.219 -0.859 14.096 1.00 94.25 205 ASP A CA 1
ATOM 1635 C C . ASP A 1 205 ? -14.739 -1.198 14.286 1.00 94.25 205 ASP A C 1
ATOM 1637 O O . ASP A 1 205 ? -13.926 -0.378 14.715 1.00 94.25 205 ASP A O 1
ATOM 1641 N N . THR A 1 206 ? -14.371 -2.407 13.888 1.00 93.56 206 THR A N 1
ATOM 1642 C CA . THR A 1 206 ? -12.980 -2.831 13.785 1.00 93.56 206 THR A CA 1
ATOM 1643 C C . THR A 1 206 ? -12.333 -2.345 12.480 1.00 93.56 206 THR A C 1
ATOM 1645 O O . THR A 1 206 ? -12.910 -2.509 11.402 1.00 93.56 206 THR A O 1
ATOM 1648 N N . PRO A 1 207 ? -11.105 -1.791 12.526 1.00 94.81 207 PRO A N 1
ATOM 1649 C CA . PRO A 1 207 ? -10.339 -1.528 11.319 1.00 94.81 207 PRO A CA 1
ATOM 1650 C C . PRO A 1 207 ? -10.042 -2.835 10.582 1.00 94.81 207 PRO A C 1
ATOM 1652 O O . PRO A 1 207 ? -9.784 -3.862 11.224 1.00 94.81 207 PRO A O 1
ATOM 1655 N N . PRO A 1 208 ? -9.978 -2.805 9.243 1.00 95.62 208 PRO A N 1
ATOM 1656 C CA . PRO A 1 208 ? -9.801 -4.012 8.463 1.00 95.62 208 PRO A CA 1
ATOM 1657 C C . PRO A 1 208 ? -8.422 -4.637 8.741 1.00 95.62 208 PRO A C 1
ATOM 1659 O O . PRO A 1 208 ? -7.405 -3.928 8.728 1.00 95.62 208 PRO A O 1
ATOM 1662 N N . PRO A 1 209 ? -8.357 -5.951 9.005 1.00 94.81 209 PRO A N 1
ATOM 1663 C CA . PRO A 1 209 ? -7.126 -6.584 9.443 1.00 94.81 209 PRO A CA 1
ATOM 1664 C C . PRO A 1 209 ? -6.157 -6.775 8.275 1.00 94.81 209 PRO A C 1
ATOM 1666 O O . PRO A 1 209 ? -6.505 -7.268 7.199 1.00 94.81 209 PRO A O 1
ATOM 1669 N N . MET A 1 210 ? -4.891 -6.414 8.496 1.00 95.00 210 MET A N 1
ATOM 1670 C CA . MET A 1 210 ? -3.832 -6.510 7.482 1.00 95.00 210 MET A CA 1
ATOM 1671 C C . MET A 1 210 ? -3.658 -7.936 6.936 1.00 95.00 210 MET A C 1
ATOM 1673 O O . MET A 1 210 ? -3.311 -8.123 5.761 1.00 95.00 210 MET A O 1
ATOM 1677 N N . VAL A 1 211 ? -3.893 -8.943 7.782 1.00 93.75 211 VAL A N 1
ATOM 1678 C CA . VAL A 1 211 ? -3.709 -10.356 7.435 1.00 93.75 211 VAL A CA 1
ATOM 1679 C C . VAL A 1 211 ? -4.649 -10.806 6.314 1.00 93.75 211 VAL A C 1
ATOM 1681 O O . VAL A 1 211 ? -4.227 -11.575 5.453 1.00 93.75 211 VAL A O 1
ATOM 1684 N N . ASP A 1 212 ? -5.871 -10.275 6.242 1.00 94.81 212 ASP A N 1
ATOM 1685 C CA . ASP A 1 212 ? -6.863 -10.691 5.243 1.00 94.81 212 ASP A CA 1
ATOM 1686 C C . ASP A 1 212 ? -6.457 -10.287 3.828 1.00 94.81 212 ASP A C 1
ATOM 1688 O O . ASP A 1 212 ? -6.654 -11.039 2.870 1.00 94.81 212 ASP A O 1
ATOM 1692 N N . PHE A 1 213 ? -5.865 -9.102 3.678 1.00 96.12 213 PHE A N 1
ATOM 1693 C CA . PHE A 1 213 ? -5.355 -8.646 2.386 1.00 96.12 213 PHE A CA 1
ATOM 1694 C C . PHE A 1 213 ? -4.012 -9.282 2.056 1.00 96.12 213 PHE A C 1
ATOM 1696 O O . PHE A 1 213 ? -3.783 -9.649 0.909 1.00 96.12 213 PHE A O 1
ATOM 1703 N N . SER A 1 214 ? -3.148 -9.475 3.056 1.00 94.19 214 SER A N 1
ATOM 1704 C CA . SER A 1 214 ? -1.864 -10.151 2.852 1.00 94.19 214 SER A CA 1
ATOM 1705 C C . SER A 1 214 ? -2.061 -11.591 2.368 1.00 94.19 214 SER A C 1
ATOM 1707 O O . SER A 1 214 ? -1.391 -12.010 1.428 1.00 94.19 214 SER A O 1
ATOM 1709 N N . ARG A 1 215 ? -3.032 -12.322 2.938 1.00 94.62 215 ARG A N 1
ATOM 1710 C CA . ARG A 1 215 ? -3.434 -13.663 2.479 1.00 94.62 215 ARG A CA 1
ATOM 1711 C C . ARG A 1 215 ? -4.028 -13.641 1.073 1.00 94.62 215 ARG A C 1
ATOM 1713 O O . ARG A 1 215 ? -3.702 -14.502 0.265 1.00 94.62 215 ARG A O 1
ATOM 1720 N N . ALA A 1 216 ? -4.867 -12.650 0.765 1.00 95.50 216 ALA A N 1
ATOM 1721 C CA . ALA A 1 216 ? -5.441 -12.510 -0.570 1.00 95.50 216 ALA A CA 1
ATOM 1722 C C . ALA A 1 216 ? -4.365 -12.269 -1.644 1.00 95.50 216 ALA A C 1
ATOM 1724 O O . ALA A 1 216 ? -4.460 -12.843 -2.723 1.00 95.50 216 ALA A O 1
ATOM 1725 N N . ILE A 1 217 ? -3.335 -11.463 -1.349 1.00 95.56 217 ILE A N 1
ATOM 1726 C CA . ILE A 1 217 ? -2.201 -11.254 -2.266 1.00 95.56 217 ILE A CA 1
ATOM 1727 C C . ILE A 1 217 ? -1.365 -12.528 -2.395 1.00 95.56 217 ILE A C 1
ATOM 1729 O O . ILE A 1 217 ? -1.018 -12.904 -3.509 1.00 95.56 217 ILE A O 1
ATOM 1733 N N . ALA A 1 218 ? -1.082 -13.218 -1.287 1.00 93.94 218 ALA A N 1
ATOM 1734 C CA . ALA A 1 218 ? -0.334 -14.476 -1.310 1.00 93.94 218 ALA A CA 1
ATOM 1735 C C . ALA A 1 218 ? -1.014 -15.550 -2.184 1.00 93.94 218 ALA A C 1
ATOM 1737 O O . ALA A 1 218 ? -0.339 -16.326 -2.849 1.00 93.94 218 ALA A O 1
ATOM 1738 N N . ALA A 1 219 ? -2.348 -15.548 -2.253 1.00 94.06 219 ALA A N 1
ATOM 1739 C CA . ALA A 1 219 ? -3.106 -16.456 -3.112 1.00 94.06 219 ALA A CA 1
ATOM 1740 C C . ALA A 1 219 ? -3.004 -16.142 -4.621 1.00 94.06 219 ALA A C 1
ATOM 1742 O O . ALA A 1 219 ? -3.389 -16.983 -5.432 1.00 94.06 219 ALA A O 1
ATOM 1743 N N . LEU A 1 220 ? -2.515 -14.958 -5.018 1.00 93.44 220 LEU A N 1
ATOM 1744 C CA . LEU A 1 220 ? -2.366 -14.597 -6.436 1.00 93.44 220 LEU A CA 1
ATOM 1745 C C . LEU A 1 220 ? -1.230 -15.349 -7.124 1.00 93.44 220 LEU A C 1
ATOM 1747 O O . LEU A 1 220 ? -1.288 -15.563 -8.335 1.00 93.44 220 LEU A O 1
ATOM 1751 N N . ASP A 1 221 ? -0.198 -15.702 -6.362 1.00 89.69 221 ASP A N 1
ATOM 1752 C CA . ASP A 1 221 ? 0.949 -16.448 -6.853 1.00 89.69 221 ASP A CA 1
ATOM 1753 C C . ASP A 1 221 ? 1.437 -17.437 -5.785 1.00 89.69 221 ASP A C 1
ATOM 1755 O O . ASP A 1 221 ? 2.229 -17.072 -4.915 1.00 89.69 221 ASP A O 1
ATOM 1759 N N . PRO A 1 222 ? 0.956 -18.692 -5.821 1.00 88.00 222 PRO A N 1
ATOM 1760 C CA . PRO A 1 222 ? 1.352 -19.706 -4.853 1.00 88.00 222 PRO A CA 1
ATOM 1761 C C . PRO A 1 222 ? 2.850 -20.037 -4.866 1.00 88.00 222 PRO A C 1
ATOM 1763 O O . PRO A 1 222 ? 3.369 -20.460 -3.836 1.00 88.00 222 PRO A O 1
ATOM 1766 N N . CYS A 1 223 ? 3.545 -19.850 -5.994 1.00 87.25 223 CYS A N 1
ATOM 1767 C CA . CYS A 1 223 ? 4.969 -20.173 -6.119 1.00 87.25 223 CYS A CA 1
ATOM 1768 C C . CYS A 1 223 ? 5.841 -19.188 -5.331 1.00 87.25 223 CYS A C 1
ATOM 1770 O O . CYS A 1 223 ? 6.789 -19.592 -4.661 1.00 87.25 223 CYS A O 1
ATOM 1772 N N . ASP A 1 224 ? 5.468 -17.909 -5.364 1.00 85.81 224 ASP A N 1
ATOM 1773 C CA . ASP A 1 224 ? 6.145 -16.833 -4.636 1.00 85.81 224 ASP A CA 1
ATOM 1774 C C . ASP A 1 224 ? 5.406 -16.437 -3.343 1.00 85.81 224 ASP A C 1
ATOM 1776 O O . ASP A 1 224 ? 5.708 -15.420 -2.707 1.00 85.81 224 ASP A O 1
ATOM 1780 N N . SER A 1 225 ? 4.424 -17.242 -2.928 1.00 85.50 225 SER A N 1
ATOM 1781 C CA . SER A 1 225 ? 3.602 -16.973 -1.753 1.00 85.50 225 SER A CA 1
ATOM 1782 C C . SER A 1 225 ? 4.465 -16.872 -0.497 1.00 85.50 225 SER A C 1
ATOM 1784 O O . SER A 1 225 ? 5.215 -17.779 -0.146 1.00 85.50 225 SER A O 1
ATOM 1786 N N . GLY A 1 226 ? 4.318 -15.760 0.221 1.00 81.25 226 GLY A N 1
ATOM 1787 C CA . GLY A 1 226 ? 5.056 -15.491 1.455 1.00 81.25 226 GLY A CA 1
ATOM 1788 C C . GLY A 1 226 ? 6.421 -14.834 1.249 1.00 81.25 226 GLY A C 1
ATOM 1789 O O . GLY A 1 226 ? 6.984 -14.341 2.224 1.00 81.25 226 GLY A O 1
ATOM 1790 N N . GLN A 1 227 ? 6.922 -14.737 0.013 1.00 92.31 227 GLN A N 1
ATOM 1791 C CA . GLN A 1 227 ? 8.134 -13.972 -0.264 1.00 92.31 227 GLN A CA 1
ATOM 1792 C C . GLN A 1 227 ? 7.849 -12.471 -0.205 1.00 92.31 227 GLN A C 1
ATOM 1794 O O . GLN A 1 227 ? 6.897 -11.960 -0.804 1.00 92.31 227 GLN A O 1
ATOM 1799 N N . ARG A 1 228 ? 8.700 -11.754 0.524 1.00 93.38 228 ARG A N 1
ATOM 1800 C CA . ARG A 1 228 ? 8.678 -10.300 0.634 1.00 93.38 228 ARG A CA 1
ATOM 1801 C C . ARG A 1 228 ? 10.103 -9.7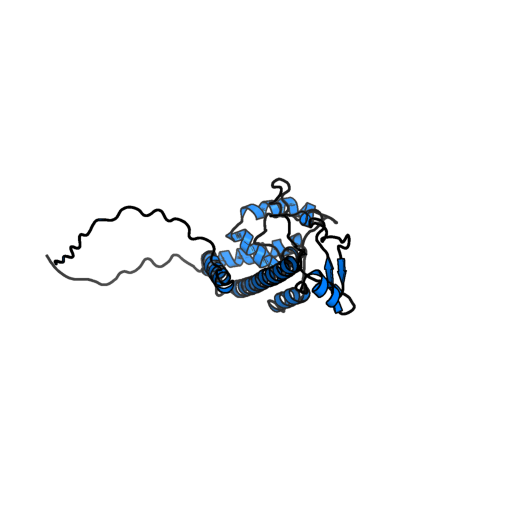95 0.648 1.00 93.38 228 ARG A C 1
ATOM 1803 O O . ARG A 1 228 ? 10.941 -10.335 1.362 1.00 93.38 228 ARG A O 1
ATOM 1810 N N . PHE A 1 229 ? 10.337 -8.749 -0.123 1.00 95.38 229 PHE A N 1
ATOM 1811 C CA . PHE A 1 229 ? 11.630 -8.090 -0.211 1.00 95.38 229 PHE A CA 1
ATOM 1812 C C . PHE A 1 229 ? 11.420 -6.593 -0.081 1.00 95.38 229 PHE A C 1
ATOM 1814 O O . PHE A 1 229 ? 10.357 -6.080 -0.457 1.00 95.38 229 PHE A O 1
ATOM 1821 N N . LYS A 1 230 ? 12.444 -5.877 0.382 1.00 95.69 230 LYS A N 1
ATOM 1822 C CA . LYS A 1 230 ? 12.418 -4.417 0.338 1.00 95.69 230 LYS A CA 1
ATOM 1823 C C . LYS A 1 230 ? 12.205 -3.968 -1.101 1.00 95.69 230 LYS A C 1
ATOM 1825 O O . LYS A 1 230 ? 12.722 -4.570 -2.042 1.00 95.69 230 LYS A O 1
ATOM 1830 N N . ILE A 1 231 ? 11.489 -2.868 -1.297 1.00 95.88 231 ILE A N 1
ATOM 1831 C CA . ILE A 1 231 ? 11.217 -2.332 -2.639 1.00 95.88 231 ILE A CA 1
ATOM 1832 C C . ILE A 1 231 ? 12.502 -2.038 -3.440 1.00 95.88 231 ILE A C 1
ATOM 1834 O O . ILE A 1 231 ? 12.500 -2.115 -4.666 1.00 95.88 231 ILE A O 1
ATOM 1838 N N . THR A 1 232 ? 13.613 -1.753 -2.752 1.00 96.44 232 THR A N 1
ATOM 1839 C CA . THR A 1 232 ? 14.957 -1.573 -3.323 1.00 96.44 232 THR A CA 1
ATOM 1840 C C . THR A 1 232 ? 15.514 -2.845 -3.971 1.00 96.44 232 THR A C 1
ATOM 1842 O O . THR A 1 232 ? 16.325 -2.763 -4.896 1.00 96.44 232 THR A O 1
ATOM 1845 N N . GLU A 1 233 ? 15.081 -4.015 -3.517 1.00 96.38 233 GLU A N 1
ATOM 1846 C CA . GLU A 1 233 ? 15.491 -5.336 -4.001 1.00 96.38 233 GLU A CA 1
ATOM 1847 C C . GLU A 1 233 ? 14.454 -5.929 -4.956 1.00 96.38 233 GLU A C 1
ATOM 1849 O O . GLU A 1 233 ? 14.817 -6.484 -5.990 1.00 96.38 233 GLU A O 1
ATOM 1854 N N . ALA A 1 234 ? 13.165 -5.760 -4.649 1.00 96.75 234 ALA A N 1
ATOM 1855 C CA . ALA A 1 234 ? 12.066 -6.333 -5.420 1.00 96.75 234 ALA A CA 1
ATOM 1856 C C . ALA A 1 234 ? 11.878 -5.664 -6.792 1.00 96.75 234 ALA A C 1
ATOM 1858 O O . ALA A 1 234 ? 11.492 -6.313 -7.765 1.00 96.75 234 ALA A O 1
ATOM 1859 N N . LEU A 1 235 ? 12.111 -4.349 -6.879 1.00 97.75 235 LEU A N 1
ATOM 1860 C CA . LEU A 1 235 ? 11.758 -3.578 -8.069 1.00 97.75 235 LEU A CA 1
ATOM 1861 C C . LEU A 1 235 ? 12.684 -3.799 -9.279 1.00 97.75 235 LEU A C 1
ATOM 1863 O O . LEU A 1 235 ? 12.147 -3.930 -10.377 1.00 97.75 235 LEU A O 1
ATOM 1867 N N . PRO A 1 236 ? 14.026 -3.867 -9.156 1.00 97.94 236 PRO A N 1
ATOM 1868 C CA . PRO A 1 236 ? 14.895 -4.106 -10.312 1.00 97.94 236 PRO A CA 1
ATOM 1869 C C . PRO A 1 236 ? 14.548 -5.364 -11.137 1.00 97.94 236 PRO A C 1
ATOM 1871 O O . PRO A 1 236 ? 14.370 -5.227 -12.352 1.00 97.94 236 PRO A O 1
ATOM 1874 N N . PRO A 1 237 ? 14.377 -6.570 -10.549 1.00 97.25 237 PRO A N 1
ATOM 1875 C CA . PRO A 1 237 ? 13.987 -7.746 -11.330 1.00 97.25 237 PRO A CA 1
ATOM 1876 C C . PRO A 1 237 ? 12.569 -7.616 -11.904 1.00 97.25 237 PRO A C 1
ATOM 1878 O O . PRO A 1 237 ? 12.312 -8.070 -13.021 1.00 97.25 237 PRO A O 1
ATOM 1881 N N . ALA A 1 238 ? 11.655 -6.945 -11.196 1.00 97.69 238 ALA A N 1
ATOM 1882 C CA . ALA A 1 238 ? 10.316 -6.668 -11.702 1.00 97.69 238 ALA A CA 1
ATOM 1883 C C . ALA A 1 238 ? 10.331 -5.725 -12.921 1.00 97.69 238 ALA A C 1
ATOM 1885 O O . ALA A 1 238 ? 9.631 -5.991 -13.898 1.00 97.69 238 ALA A O 1
ATOM 1886 N N . LEU A 1 239 ? 11.154 -4.668 -12.908 1.00 98.38 239 LEU A N 1
ATOM 1887 C CA . LEU A 1 239 ? 11.350 -3.764 -14.048 1.00 98.38 239 LEU A CA 1
ATOM 1888 C C . LEU A 1 239 ? 11.876 -4.519 -15.269 1.00 98.38 239 LEU A C 1
ATOM 1890 O O . LEU A 1 239 ? 11.312 -4.374 -16.351 1.00 98.38 239 LEU A O 1
ATOM 1894 N N . ALA A 1 240 ? 12.895 -5.364 -15.092 1.00 98.00 240 ALA A N 1
ATOM 1895 C CA . ALA A 1 240 ? 13.438 -6.178 -16.178 1.00 98.00 240 ALA A CA 1
ATOM 1896 C C . ALA A 1 240 ? 12.371 -7.115 -16.772 1.00 98.00 240 ALA A C 1
ATOM 1898 O O . ALA A 1 240 ? 12.159 -7.131 -17.986 1.00 98.00 240 ALA A O 1
ATOM 1899 N N . LYS A 1 241 ? 11.644 -7.845 -15.915 1.00 96.00 241 LYS A N 1
ATOM 1900 C CA . LYS A 1 241 ? 10.584 -8.775 -16.329 1.00 96.00 241 LYS A CA 1
ATOM 1901 C C . LYS A 1 241 ? 9.454 -8.069 -17.075 1.00 96.00 241 LYS A C 1
ATOM 1903 O O . LYS A 1 241 ? 9.065 -8.504 -18.156 1.00 96.00 241 LYS A O 1
ATOM 1908 N N . VAL A 1 242 ? 8.909 -6.994 -16.507 1.00 96.25 242 VAL A N 1
ATOM 1909 C CA . VAL A 1 242 ? 7.769 -6.281 -17.098 1.00 96.25 242 VAL A CA 1
ATOM 1910 C C . VAL A 1 242 ? 8.180 -5.565 -18.384 1.00 96.25 242 VAL A C 1
ATOM 1912 O O . VAL A 1 242 ? 7.434 -5.622 -19.359 1.00 96.25 242 VAL A O 1
ATOM 1915 N N . SER A 1 243 ? 9.375 -4.968 -18.431 1.00 95.56 243 SER A N 1
ATOM 1916 C CA . SER A 1 243 ? 9.921 -4.354 -19.649 1.00 95.56 243 SER A CA 1
ATOM 1917 C C . SER A 1 243 ? 10.048 -5.367 -20.791 1.00 95.56 243 SER A C 1
ATOM 1919 O O . SER A 1 243 ? 9.606 -5.097 -21.911 1.00 95.56 243 SER A O 1
ATOM 1921 N N . LEU A 1 244 ? 10.555 -6.572 -20.501 1.00 95.00 244 LEU A N 1
ATOM 1922 C CA . LEU A 1 244 ? 10.630 -7.655 -21.482 1.00 95.00 244 LEU A CA 1
ATOM 1923 C C . LEU A 1 244 ? 9.241 -8.044 -22.004 1.00 95.00 244 LEU A C 1
ATOM 1925 O O . LEU A 1 244 ? 9.046 -8.125 -23.214 1.00 95.00 244 LEU A O 1
ATOM 1929 N N . VAL A 1 245 ? 8.264 -8.245 -21.112 1.00 93.06 245 VAL A N 1
ATOM 1930 C CA . VAL A 1 245 ? 6.889 -8.599 -21.509 1.00 93.06 245 VAL A CA 1
ATOM 1931 C C . VAL A 1 245 ? 6.271 -7.515 -22.394 1.00 93.06 245 VAL A C 1
ATOM 1933 O O . VAL A 1 245 ? 5.687 -7.839 -23.425 1.00 93.06 245 VAL A O 1
ATOM 1936 N N . LEU A 1 246 ? 6.424 -6.240 -22.029 1.00 91.44 246 LEU A N 1
ATOM 1937 C CA . LEU A 1 246 ? 5.919 -5.118 -22.825 1.00 91.44 246 LEU A CA 1
ATOM 1938 C C . LEU A 1 246 ? 6.587 -5.045 -24.205 1.00 91.44 246 LEU A C 1
ATOM 1940 O O . LEU A 1 246 ? 5.897 -4.808 -25.194 1.00 91.44 246 LEU A O 1
ATOM 1944 N N . SER A 1 247 ? 7.896 -5.298 -24.278 1.00 91.06 247 SER A N 1
ATOM 1945 C CA . SER A 1 247 ? 8.664 -5.283 -25.531 1.00 91.06 247 SER A CA 1
ATOM 1946 C C . SER A 1 247 ? 8.284 -6.437 -26.466 1.00 91.06 247 SER A C 1
ATOM 1948 O O . SER A 1 247 ? 8.169 -6.256 -27.675 1.00 91.06 247 SER A O 1
ATOM 1950 N N . LEU A 1 248 ? 8.041 -7.634 -25.925 1.00 90.00 248 LEU A N 1
ATOM 1951 C CA . LEU A 1 248 ? 7.554 -8.773 -26.714 1.00 90.00 248 LEU A CA 1
ATOM 1952 C C . LEU A 1 248 ? 6.116 -8.550 -27.201 1.00 90.00 248 LEU A C 1
ATOM 1954 O O . LEU A 1 248 ? 5.758 -8.913 -28.325 1.00 90.00 248 LEU A O 1
ATOM 1958 N N . ALA A 1 249 ? 5.285 -7.930 -26.366 1.00 86.75 249 ALA A N 1
ATOM 1959 C CA . ALA A 1 249 ? 3.909 -7.611 -26.714 1.00 86.75 249 ALA A CA 1
ATOM 1960 C C . ALA A 1 249 ? 3.819 -6.518 -27.795 1.00 86.75 249 ALA A C 1
ATOM 1962 O O . ALA A 1 249 ? 2.940 -6.580 -28.648 1.00 86.75 249 ALA A O 1
ATOM 1963 N N . SER A 1 250 ? 4.734 -5.541 -27.812 1.00 82.56 250 SER A N 1
ATOM 1964 C CA . SER A 1 250 ? 4.807 -4.561 -28.905 1.00 82.56 250 SER A CA 1
ATOM 1965 C C . SER A 1 250 ? 5.362 -5.163 -30.199 1.00 82.56 250 SER A C 1
ATOM 1967 O O . SER A 1 250 ? 4.875 -4.826 -31.271 1.00 82.56 250 SER A O 1
ATOM 1969 N N . ALA A 1 251 ? 6.325 -6.087 -30.118 1.00 81.75 251 ALA A N 1
ATOM 1970 C CA . ALA A 1 251 ? 6.880 -6.762 -31.295 1.00 81.75 251 ALA A CA 1
ATOM 1971 C C . ALA A 1 251 ? 5.885 -7.717 -31.983 1.00 81.75 251 ALA A C 1
ATOM 1973 O O . ALA A 1 251 ? 5.921 -7.875 -33.200 1.00 81.75 251 ALA A O 1
ATOM 1974 N N . SER A 1 252 ? 4.996 -8.356 -31.214 1.00 71.19 252 SER A N 1
ATOM 1975 C CA . SER A 1 252 ? 3.952 -9.248 -31.749 1.00 71.19 252 SER A CA 1
ATOM 1976 C C . SER A 1 252 ? 2.760 -8.501 -32.355 1.00 71.19 252 SER A C 1
ATOM 1978 O O . SER A 1 252 ? 2.075 -9.049 -33.216 1.00 71.19 252 SER A O 1
ATOM 1980 N N . ALA A 1 253 ? 2.545 -7.242 -31.974 1.00 64.75 253 ALA A N 1
ATOM 1981 C CA . ALA A 1 253 ? 1.544 -6.353 -32.558 1.00 64.75 253 ALA A CA 1
ATOM 1982 C C . ALA A 1 253 ? 2.050 -5.691 -33.858 1.00 64.75 253 ALA A C 1
ATOM 1984 O O . ALA A 1 253 ? 1.960 -4.474 -33.991 1.00 64.75 253 ALA A O 1
ATOM 1985 N N . GLY A 1 254 ? 2.628 -6.478 -34.782 1.00 49.22 254 GLY A N 1
ATOM 1986 C CA . GLY A 1 254 ? 3.192 -6.011 -36.061 1.00 49.22 254 GLY A CA 1
ATOM 1987 C C . GLY A 1 254 ? 2.272 -5.043 -36.830 1.00 49.22 254 GLY A C 1
ATOM 1988 O O . GLY A 1 254 ? 1.080 -4.993 -36.533 1.00 49.22 254 GLY A O 1
ATOM 1989 N N . PRO A 1 255 ? 2.802 -4.261 -37.796 1.00 49.38 255 PRO A N 1
ATOM 1990 C CA . PRO A 1 255 ? 2.069 -3.159 -38.424 1.00 49.38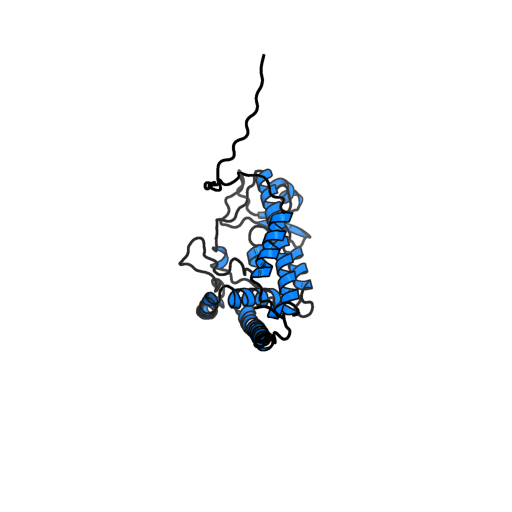 255 PRO A CA 1
ATOM 1991 C C . PRO A 1 255 ? 0.701 -3.647 -38.900 1.00 49.38 255 PRO A C 1
ATOM 1993 O O . PRO A 1 255 ? 0.629 -4.572 -39.710 1.00 49.38 255 PRO A O 1
ATOM 1996 N N . GLU A 1 256 ? -0.365 -3.071 -38.336 1.00 45.09 256 GLU A N 1
ATOM 1997 C CA . GLU A 1 256 ? -1.738 -3.390 -38.712 1.00 45.09 256 GLU A CA 1
ATOM 1998 C C . GLU A 1 256 ? -1.863 -3.359 -40.237 1.00 45.09 256 GLU A C 1
ATOM 2000 O O . GLU A 1 256 ? -1.394 -2.436 -40.907 1.00 45.09 256 GLU A O 1
ATOM 2005 N N . ALA A 1 257 ? -2.447 -4.434 -40.761 1.00 38.78 257 ALA A N 1
ATOM 2006 C CA . ALA A 1 257 ? -2.735 -4.641 -42.162 1.00 38.78 257 ALA A CA 1
ATOM 2007 C C . ALA A 1 257 ? -3.354 -3.379 -42.775 1.00 38.78 257 ALA A C 1
ATOM 2009 O O . ALA A 1 257 ? -4.447 -2.967 -42.395 1.00 38.78 257 ALA A O 1
ATOM 2010 N N . ILE A 1 258 ? -2.651 -2.788 -43.744 1.00 38.16 258 ILE A N 1
ATOM 2011 C CA . ILE A 1 258 ? -3.249 -1.841 -44.681 1.00 38.16 258 ILE A CA 1
ATOM 2012 C C . ILE A 1 258 ? -4.375 -2.606 -45.375 1.00 38.16 258 ILE A C 1
ATOM 2014 O O . ILE A 1 258 ? -4.130 -3.601 -46.060 1.00 38.16 258 ILE A O 1
ATOM 2018 N N . GLU A 1 259 ? -5.600 -2.168 -45.103 1.00 37.34 259 GLU A N 1
ATOM 2019 C CA . GLU A 1 259 ? -6.848 -2.707 -45.620 1.00 37.34 259 GLU A CA 1
ATOM 2020 C C . GLU A 1 259 ? -6.747 -2.943 -47.130 1.00 37.34 259 GLU A C 1
ATOM 2022 O O . GLU A 1 259 ? -6.600 -2.019 -47.931 1.00 37.34 259 GLU A O 1
ATOM 2027 N N . SER A 1 260 ? -6.838 -4.211 -47.528 1.00 36.59 260 SER A N 1
ATOM 2028 C CA . SER A 1 260 ? -7.213 -4.574 -48.886 1.00 36.59 260 SER A CA 1
ATOM 2029 C C . SER A 1 260 ? -8.698 -4.272 -49.051 1.00 36.59 260 SER A C 1
ATOM 2031 O O . SER A 1 260 ? -9.539 -5.161 -48.891 1.00 36.59 260 SER A O 1
ATOM 2033 N N . ASP A 1 261 ? -9.022 -3.015 -49.342 1.00 32.69 261 ASP A N 1
ATOM 2034 C CA . ASP A 1 261 ? -10.365 -2.649 -49.768 1.00 32.69 261 ASP A CA 1
ATOM 2035 C C . ASP A 1 261 ? -10.537 -3.148 -51.209 1.00 32.69 261 ASP A C 1
ATOM 2037 O O . ASP A 1 261 ? -10.072 -2.561 -52.189 1.00 32.69 261 ASP A O 1
ATOM 2041 N N . SER A 1 262 ? -11.106 -4.346 -51.322 1.00 38.91 262 SER A N 1
ATOM 2042 C CA . SER A 1 262 ? -11.518 -4.948 -52.582 1.00 38.91 262 SER A CA 1
ATOM 2043 C C . SER A 1 262 ? -13.033 -5.116 -52.564 1.00 38.91 262 SER A C 1
ATOM 2045 O O . SER A 1 262 ? -13.591 -5.674 -51.622 1.00 38.91 262 SER A O 1
ATOM 2047 N N . SER A 1 263 ? -13.656 -4.662 -53.659 1.00 37.31 263 SER A N 1
ATOM 2048 C CA . SER A 1 263 ? -15.097 -4.580 -53.969 1.00 37.31 263 SER A CA 1
ATOM 2049 C C . SER A 1 263 ? -15.819 -3.396 -53.306 1.00 37.31 263 SER A C 1
ATOM 2051 O O . SER A 1 263 ? -15.830 -3.265 -52.098 1.00 37.31 263 SER A O 1
ATOM 2053 N N . GLY A 1 264 ? -16.458 -2.454 -53.999 1.00 36.31 264 GLY A N 1
ATOM 2054 C CA . GLY A 1 264 ? -16.936 -2.379 -55.376 1.00 36.31 264 GLY A CA 1
ATOM 2055 C C . GLY A 1 264 ? -18.325 -1.734 -55.339 1.00 36.31 264 GLY A C 1
ATOM 2056 O O . GLY A 1 264 ? -19.245 -2.313 -54.772 1.00 36.31 264 GLY A O 1
ATOM 2057 N N . PHE A 1 265 ? -18.502 -0.553 -55.937 1.00 31.02 265 PHE A N 1
ATOM 2058 C CA . PHE A 1 265 ? -19.836 -0.015 -56.218 1.00 31.02 265 PHE A CA 1
ATOM 2059 C C . PHE A 1 265 ? -19.861 0.632 -57.604 1.00 31.02 265 PHE A C 1
ATOM 2061 O O . PHE A 1 265 ? -19.037 1.483 -57.933 1.00 31.02 265 PHE A O 1
ATOM 2068 N N . MET A 1 266 ? -20.778 0.136 -58.432 1.00 39.69 266 MET A N 1
ATOM 2069 C CA . MET A 1 266 ? -21.002 0.515 -59.822 1.00 39.69 266 MET A CA 1
ATOM 2070 C C . MET A 1 266 ? -21.741 1.859 -59.979 1.00 39.69 266 MET A C 1
ATOM 2072 O O . MET A 1 266 ? -22.589 2.195 -59.161 1.00 39.69 266 MET A O 1
ATOM 2076 N N . ALA A 1 267 ? -21.537 2.450 -61.166 1.00 36.25 267 ALA A N 1
ATOM 2077 C CA . ALA A 1 267 ? -22.504 3.147 -62.035 1.00 36.25 267 ALA A CA 1
ATOM 2078 C C . ALA A 1 267 ? -22.894 4.631 -61.803 1.00 36.25 267 ALA A C 1
ATOM 2080 O O . ALA A 1 267 ? -23.167 5.067 -60.691 1.00 36.25 267 ALA A O 1
ATOM 2081 N N . ALA A 1 268 ? -23.063 5.298 -62.965 1.00 32.97 268 ALA A N 1
ATOM 2082 C CA . ALA A 1 268 ? -23.581 6.646 -63.284 1.00 32.97 268 ALA A CA 1
ATOM 2083 C C . ALA A 1 268 ? -22.603 7.807 -63.000 1.00 32.97 268 ALA A C 1
ATOM 2085 O O . ALA A 1 268 ? -22.107 7.928 -61.889 1.00 32.97 268 ALA A O 1
ATOM 2086 N N . VAL A 1 269 ? -22.243 8.692 -63.940 1.00 35.50 269 VAL A N 1
ATOM 2087 C CA . VAL A 1 269 ? -22.916 9.280 -65.124 1.00 35.50 269 VAL A CA 1
ATOM 2088 C C . VAL A 1 269 ? -21.906 9.468 -66.257 1.00 35.50 269 VAL A C 1
ATOM 2090 O O . VAL A 1 269 ? -20.736 9.776 -65.939 1.00 35.50 269 VAL A O 1
#

Radius of gyration: 25.83 Å; chains: 1; bounding box: 87×54×90 Å

Foldseek 3Di:
DDDDDDDDDDDDDDDDPDDDDDDDDPPVVVVVVVLVVVVVLDPPLCCPPLLNVLLNLLVVLLVVLVVLLVVLQVLQVVLQRHADDQQQDDPVQAQDQDKAFLSLLLLLLCCCVRPNVVCVVQLVVCLVQQVDHRHGYSQADPPDVSNGGNSVVSDHLVVSPPQQAWEQDPVRWTKHFHDPRIDDGVPDPDGIFIGQVRSCNNRVGHGHHSVVSLVSSLVSDVVRRPDIDGSSPSNPVSNVVNVVSVVVSVVVVPDPDPDPPDDDDDDDD